Protein AF-A0A1S3BAF6-F1 (afdb_monomer)

Solvent-accessible surface area (backbone atoms only — not comparable to full-atom values): 17465 Å² total; per-residue (Å²): 132,86,81,74,75,67,95,37,70,47,68,32,40,53,76,75,84,67,98,67,92,70,92,54,65,76,83,50,47,46,82,24,44,44,42,81,30,57,53,68,88,70,54,62,63,63,47,50,56,58,37,85,90,64,60,43,69,31,7,35,52,66,44,38,34,73,57,25,65,85,39,40,73,21,34,38,34,39,20,48,98,70,34,34,37,39,39,30,31,71,82,25,29,69,64,49,56,52,53,42,37,54,25,44,48,23,83,36,27,37,35,30,23,71,64,47,37,42,48,24,16,22,36,33,63,71,64,70,33,60,65,30,52,32,42,38,48,51,83,77,49,87,74,77,80,64,79,80,49,58,67,60,51,53,55,51,69,73,38,71,59,61,60,72,56,77,79,75,48,75,64,53,55,50,55,52,46,65,76,18,42,54,37,54,38,53,47,55,64,47,60,77,73,52,51,75,66,55,50,49,51,43,43,35,50,22,50,47,37,32,44,62,61,55,76,59,97,67,77,61,72,90,50,82,79,76,71,74,84,57,70,71,44,52,74,69,76,63,57,73,78,64,66,46,76,47,80,43,83,42,60,91,87,37,56,62,50,42,32,28,79,95,39,52,44,40,51,52,47,34,72,70,32,73,24,51,73,48,68,32,38,102,80,35,60,68,45,38,37,38,30,39,29,32,62,67,24,35,54,48,40,51,53,56,49,53,49,43,68,64,67,126

Radius of gyration: 20.66 Å; Cα contacts (8 Å, |Δi|>4): 521; chains: 1; bounding box: 46×51×65 Å

Organism: Cucumis melo (NCBI:txid3656)

Nearest PDB structures (foldseek):
  2py9-assembly1_A  TM=8.939E-01  e=3.067E-03  Homo sapiens
  3vke-assembly1_A  TM=8.067E-01  e=1.045E-03  Homo sapiens
  2cte-assembly1_A  TM=7.481E-01  e=8.819E-04  Homo sapiens
  3vke-assembly4_D  TM=7.810E-01  e=1.645E-03  Homo sapiens
  2jzx-assembly1_A  TM=8.096E-01  e=1.416E-02  Homo sapiens

Mean predicted aligned error: 6.9 Å

pLDDT: mean 87.41, std 14.51, range [35.53, 98.75]

Sequence (312 aa):
MANTPPSHQTCIPLPSDSGENQTDPEANATLVPIHIVTHVSQLPKEFVEPSAEKPLVVGFDCEGVDLCRHGNLCVMQIAFPDAVYLVDAVQGGEELVKVCKPALESKYVTKVIHDCKRDSEALYFQFGIKLNNVIDTQVIINCVSYVEKEEVRLLLRKDPKFWTYRPMSELMVRAAADDVRFLLYIYHKMMEKLNHQSLWYLAVRGALYCRCFCISDNGYADWPPLPSVPDNLVKEGNAPEEEILSVLDVPHGMMGRVIGRRGASILSIKESCNAEILIGGAKGPPDKVLIIGSVRQVRKAEAMLRGRMLEI

Structure (mmCIF, N/CA/C/O backbone):
data_AF-A0A1S3BAF6-F1
#
_entry.id   AF-A0A1S3BAF6-F1
#
loop_
_atom_site.group_PDB
_atom_site.id
_atom_site.type_symbol
_atom_site.label_atom_id
_atom_site.label_alt_id
_atom_site.label_comp_id
_atom_site.label_asym_id
_atom_site.label_entity_id
_atom_site.label_seq_id
_atom_site.pdbx_PDB_ins_code
_atom_site.Cartn_x
_atom_site.Cartn_y
_atom_site.Cartn_z
_atom_site.occupancy
_atom_site.B_iso_or_equiv
_atom_site.auth_seq_id
_atom_site.auth_comp_id
_atom_site.auth_asym_id
_atom_site.auth_atom_id
_atom_site.pdbx_PDB_model_num
ATOM 1 N N . MET A 1 1 ? -22.565 2.527 33.814 1.00 35.56 1 MET A N 1
ATOM 2 C CA . MET A 1 1 ? -22.488 1.235 33.102 1.00 35.56 1 MET A CA 1
ATOM 3 C C . MET A 1 1 ? -21.033 0.819 33.132 1.00 35.56 1 MET A C 1
ATOM 5 O O . MET A 1 1 ? -20.200 1.629 32.754 1.00 35.56 1 MET A O 1
ATOM 9 N N . ALA A 1 2 ? -20.712 -0.334 33.715 1.00 35.53 2 ALA A N 1
ATOM 10 C CA . ALA A 1 2 ? -19.330 -0.792 33.796 1.00 35.53 2 ALA A CA 1
ATOM 11 C C . ALA A 1 2 ? -18.850 -1.154 32.383 1.00 35.53 2 ALA A C 1
ATOM 13 O O . ALA A 1 2 ? -19.463 -2.004 31.741 1.00 35.53 2 ALA A O 1
ATOM 14 N N . ASN A 1 3 ? -17.806 -0.478 31.894 1.00 40.97 3 ASN A N 1
ATOM 15 C CA . ASN A 1 3 ? -17.113 -0.861 30.667 1.00 40.97 3 ASN A CA 1
ATOM 16 C C . ASN A 1 3 ? -16.468 -2.226 30.911 1.00 40.97 3 ASN A C 1
ATOM 18 O O . ASN A 1 3 ? -15.457 -2.322 31.606 1.00 40.97 3 ASN A O 1
ATOM 22 N N . THR A 1 4 ? -17.067 -3.283 30.375 1.00 41.34 4 THR A N 1
ATOM 23 C CA . THR A 1 4 ? -16.392 -4.569 30.218 1.00 41.34 4 THR A CA 1
ATOM 24 C C . THR A 1 4 ? -15.119 -4.318 29.407 1.00 41.34 4 THR A C 1
ATOM 26 O O . THR A 1 4 ? -15.214 -3.680 28.353 1.00 41.34 4 THR A O 1
ATOM 29 N N . PRO A 1 5 ? -13.935 -4.749 29.873 1.00 49.81 5 PRO A N 1
ATOM 30 C CA . PRO A 1 5 ? -12.723 -4.597 29.089 1.00 49.81 5 PRO A CA 1
ATOM 31 C C . PRO A 1 5 ? -12.895 -5.317 27.739 1.00 49.81 5 PRO A C 1
ATOM 33 O O . PRO A 1 5 ? -13.564 -6.355 27.679 1.00 49.81 5 PRO A O 1
ATOM 36 N N . PRO A 1 6 ? -12.341 -4.760 26.653 1.00 60.59 6 PRO A N 1
ATOM 37 C CA . PRO A 1 6 ? -12.383 -5.397 25.345 1.00 60.59 6 PRO A CA 1
ATOM 38 C C . PRO A 1 6 ? -11.739 -6.781 25.426 1.00 60.59 6 PRO A C 1
ATOM 40 O O . PRO A 1 6 ? -10.744 -6.966 26.124 1.00 60.59 6 PRO A O 1
ATOM 43 N N . SER A 1 7 ? -12.315 -7.756 24.720 1.00 78.75 7 SER A N 1
ATOM 44 C CA . SER A 1 7 ? -11.885 -9.159 24.789 1.00 78.75 7 SER A CA 1
ATOM 45 C C . SER A 1 7 ? -10.471 -9.394 24.255 1.00 78.75 7 SER A C 1
ATOM 47 O O . SER A 1 7 ? -9.862 -10.398 24.609 1.00 78.75 7 SER A O 1
ATOM 49 N N . HIS A 1 8 ? -9.948 -8.472 23.442 1.00 90.50 8 HIS A N 1
ATOM 50 C CA . HIS A 1 8 ? -8.613 -8.531 22.857 1.00 90.50 8 HIS A CA 1
ATOM 51 C C . HIS A 1 8 ? -7.864 -7.221 23.112 1.00 90.50 8 HIS A C 1
ATOM 53 O O . HIS A 1 8 ? -8.436 -6.131 23.014 1.00 90.50 8 HIS A O 1
ATOM 59 N N . GLN A 1 9 ? -6.575 -7.330 23.428 1.00 92.69 9 GLN A N 1
ATOM 60 C CA . GLN A 1 9 ? -5.694 -6.200 23.712 1.00 92.69 9 GLN A CA 1
ATOM 61 C C . GLN A 1 9 ? -4.301 -6.455 23.128 1.00 92.69 9 GLN A C 1
ATOM 63 O O . GLN A 1 9 ? -3.905 -7.603 22.931 1.00 92.69 9 GLN A O 1
ATOM 68 N N . THR A 1 10 ? -3.558 -5.385 22.865 1.00 90.81 10 THR A N 1
ATOM 69 C CA . THR A 1 10 ? -2.151 -5.441 22.446 1.00 90.81 10 THR A CA 1
ATOM 70 C C . THR A 1 10 ? -1.372 -4.256 23.002 1.00 90.81 10 THR A C 1
ATOM 72 O O . THR A 1 10 ? -1.960 -3.304 23.510 1.00 90.81 10 THR A O 1
ATOM 75 N N . CYS A 1 11 ? -0.049 -4.313 22.912 1.00 89.12 11 CYS A N 1
ATOM 76 C CA . CYS A 1 11 ? 0.841 -3.252 23.354 1.00 89.12 11 CYS A CA 1
ATOM 77 C C . CYS A 1 11 ? 1.324 -2.436 22.150 1.00 89.12 11 CYS A C 1
ATOM 79 O O . CYS A 1 11 ? 2.002 -2.972 21.270 1.00 89.12 11 CYS A O 1
ATOM 81 N N . ILE A 1 12 ? 1.014 -1.139 22.127 1.00 87.00 12 ILE A N 1
ATOM 82 C CA . ILE A 1 12 ? 1.589 -0.188 21.167 1.00 87.00 12 ILE A CA 1
ATOM 83 C C . ILE A 1 12 ? 2.758 0.540 21.844 1.00 87.00 12 ILE A C 1
ATOM 85 O O . ILE A 1 12 ? 2.554 1.132 22.908 1.00 87.00 12 ILE A O 1
ATOM 89 N N . PRO A 1 13 ? 3.974 0.525 21.266 1.00 84.56 13 PRO A N 1
ATOM 90 C CA . PRO A 1 13 ? 5.098 1.291 21.795 1.00 84.56 13 PRO A CA 1
ATOM 91 C C . PRO A 1 13 ? 4.811 2.790 21.800 1.00 84.56 13 PRO A C 1
ATOM 93 O O . PRO A 1 13 ? 4.323 3.347 20.814 1.00 84.56 13 PRO A O 1
ATOM 96 N N . LEU A 1 14 ? 5.160 3.452 22.897 1.00 75.56 14 LEU A N 1
ATOM 97 C CA . LEU A 1 14 ? 5.055 4.895 23.013 1.00 75.56 14 LEU A CA 1
ATOM 98 C C . LEU A 1 14 ? 6.217 5.584 22.280 1.00 75.56 14 LEU A C 1
ATOM 100 O O . LEU A 1 14 ? 7.356 5.104 22.317 1.00 75.56 14 LEU A O 1
ATOM 104 N N . PRO A 1 15 ? 5.972 6.741 21.643 1.00 65.06 15 PRO A N 1
ATOM 105 C CA . PRO A 1 15 ? 7.050 7.634 21.244 1.00 65.06 15 PRO A CA 1
ATOM 106 C C . PRO A 1 15 ? 7.828 8.045 22.502 1.00 65.06 15 PRO A C 1
ATOM 108 O O . PRO A 1 15 ? 7.235 8.469 23.491 1.00 65.06 15 PRO A O 1
ATOM 111 N N . SER A 1 16 ? 9.149 7.874 22.503 1.00 57.81 16 SER A N 1
ATOM 112 C CA . SER A 1 16 ? 9.986 8.253 23.646 1.00 57.81 16 SER A CA 1
ATOM 113 C C . SER A 1 16 ? 9.985 9.777 23.794 1.00 57.81 16 SER A C 1
ATOM 115 O O . SER A 1 16 ? 10.562 10.464 22.953 1.00 57.81 16 SER A O 1
ATOM 117 N N . ASP A 1 17 ? 9.399 10.308 24.865 1.00 49.38 17 ASP A N 1
ATOM 118 C CA . ASP A 1 17 ? 9.734 11.656 25.317 1.00 49.38 17 ASP A CA 1
ATOM 119 C C . ASP A 1 17 ? 11.122 11.587 25.963 1.00 49.38 17 ASP A C 1
ATOM 121 O O . ASP A 1 17 ? 11.315 10.872 26.944 1.00 49.38 17 ASP A O 1
ATOM 125 N N . SER A 1 18 ? 12.080 12.342 25.421 1.00 45.19 18 SER A N 1
ATOM 126 C CA . SER A 1 18 ? 13.492 12.468 25.835 1.00 45.19 18 SER A CA 1
ATOM 127 C C . SER A 1 18 ? 14.492 11.454 25.249 1.00 45.19 18 SER A C 1
ATOM 129 O O . SER A 1 18 ? 14.211 10.278 25.034 1.00 45.19 18 SER 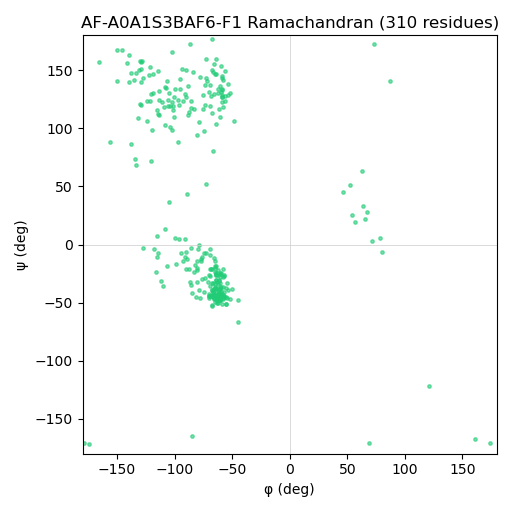A O 1
ATOM 131 N N . GLY A 1 19 ? 15.682 11.978 24.927 1.00 48.47 19 GLY A N 1
ATOM 132 C CA . GLY A 1 19 ? 16.750 11.347 24.144 1.00 48.47 19 GLY A CA 1
ATOM 133 C C . GLY A 1 19 ? 17.519 10.229 24.846 1.00 48.47 19 GLY A C 1
ATOM 134 O O . GLY A 1 19 ? 18.749 10.246 24.855 1.00 48.47 19 GLY A O 1
ATOM 135 N N . GLU A 1 20 ? 16.818 9.245 25.400 1.00 41.94 20 GLU A N 1
ATOM 136 C CA . GLU A 1 20 ? 17.430 7.996 25.837 1.00 41.94 20 GLU A CA 1
ATOM 137 C C . GLU A 1 20 ? 17.422 6.966 24.701 1.00 41.94 20 GLU A C 1
ATOM 139 O O . GLU A 1 20 ? 16.389 6.653 24.106 1.00 41.94 20 GLU A O 1
ATOM 144 N N . ASN A 1 21 ? 18.602 6.414 24.404 1.00 46.09 21 ASN A N 1
ATOM 145 C CA . ASN A 1 21 ? 18.767 5.237 23.553 1.00 46.09 21 ASN A CA 1
ATOM 146 C C . ASN A 1 21 ? 18.149 4.015 24.254 1.00 46.09 21 ASN A C 1
ATOM 148 O O . ASN A 1 21 ? 18.865 3.222 24.863 1.00 46.09 21 ASN A O 1
ATOM 152 N N . GLN A 1 22 ? 16.830 3.854 24.180 1.00 47.75 22 GLN A N 1
ATOM 153 C CA . GLN A 1 22 ? 16.178 2.611 24.580 1.00 47.75 22 GLN A CA 1
ATOM 154 C C . GLN A 1 22 ? 16.154 1.659 23.382 1.00 47.75 22 GLN A C 1
ATOM 156 O O . GLN A 1 22 ? 15.547 1.928 22.347 1.00 47.75 22 GLN A O 1
ATOM 161 N N . THR A 1 23 ? 16.889 0.557 23.515 1.00 50.28 23 THR A N 1
ATOM 162 C CA . THR A 1 23 ? 17.047 -0.487 22.494 1.00 50.28 23 THR A CA 1
ATOM 163 C C . THR A 1 23 ? 15.871 -1.464 22.430 1.00 50.28 23 THR A C 1
ATOM 165 O O . THR A 1 23 ? 15.863 -2.311 21.543 1.00 50.28 23 THR A O 1
ATOM 168 N N . ASP A 1 24 ? 14.887 -1.345 23.327 1.00 55.91 24 ASP A N 1
ATOM 169 C CA . ASP A 1 24 ? 13.717 -2.224 23.389 1.00 55.91 24 ASP A CA 1
ATOM 170 C C . ASP A 1 24 ? 12.403 -1.411 23.307 1.00 55.91 24 ASP A C 1
ATOM 172 O O . ASP A 1 24 ? 12.049 -0.727 24.272 1.00 55.91 24 ASP A O 1
ATOM 176 N N . PRO A 1 25 ? 11.679 -1.444 22.168 1.00 57.81 25 PRO A N 1
ATOM 177 C CA . PRO A 1 25 ? 10.398 -0.757 22.009 1.00 57.81 25 PRO A CA 1
ATOM 178 C C . PRO A 1 25 ? 9.299 -1.298 22.934 1.00 57.81 25 PRO A C 1
ATOM 180 O O . PRO A 1 25 ? 8.296 -0.618 23.141 1.00 57.81 25 PRO A O 1
ATOM 183 N N . GLU A 1 26 ? 9.448 -2.509 23.477 1.00 59.06 26 GLU A N 1
ATOM 184 C CA . GLU A 1 26 ? 8.432 -3.111 24.344 1.00 59.06 26 GLU A CA 1
ATOM 185 C C . GLU A 1 26 ? 8.520 -2.617 25.795 1.00 59.06 26 GLU A C 1
ATOM 187 O O . GLU A 1 26 ? 7.534 -2.692 26.528 1.00 59.06 26 GLU A O 1
ATOM 192 N N . ALA A 1 27 ? 9.654 -2.032 26.201 1.00 60.91 27 ALA A N 1
ATOM 193 C CA . ALA A 1 27 ? 9.869 -1.532 27.561 1.00 60.91 27 ALA A CA 1
ATOM 194 C C . ALA A 1 27 ? 9.001 -0.307 27.918 1.00 60.91 27 ALA A C 1
ATOM 196 O O . ALA A 1 27 ? 8.771 -0.039 29.098 1.00 60.91 27 ALA A O 1
ATOM 197 N N . ASN A 1 28 ? 8.504 0.424 26.915 1.00 74.50 28 ASN A N 1
ATOM 198 C CA . ASN A 1 28 ? 7.650 1.598 27.085 1.00 74.50 28 ASN A CA 1
ATOM 199 C C . ASN A 1 28 ? 6.442 1.520 26.139 1.00 74.50 28 ASN A C 1
ATOM 201 O O . ASN A 1 28 ? 6.350 2.263 25.163 1.00 74.50 28 ASN A O 1
ATOM 205 N N . ALA A 1 29 ? 5.536 0.573 26.392 1.00 83.06 29 ALA A N 1
ATOM 206 C CA . ALA A 1 29 ? 4.350 0.340 25.571 1.00 83.06 29 ALA A CA 1
ATOM 207 C C . ALA A 1 29 ? 3.048 0.543 26.359 1.00 83.06 29 ALA A C 1
ATOM 209 O O . ALA A 1 29 ? 2.964 0.253 27.552 1.00 83.06 29 ALA A O 1
ATOM 210 N N . THR A 1 30 ? 2.013 1.031 25.676 1.00 88.69 30 THR A N 1
ATOM 211 C CA . THR A 1 30 ? 0.666 1.195 26.233 1.00 88.69 30 THR A CA 1
ATOM 212 C C . THR A 1 30 ? -0.226 0.045 25.800 1.00 88.69 30 THR A C 1
ATOM 214 O O . THR A 1 30 ? -0.267 -0.312 24.623 1.00 88.69 30 THR A O 1
ATOM 217 N N . LEU A 1 31 ? -0.963 -0.516 26.758 1.00 93.31 31 LEU A N 1
ATOM 218 C CA . LEU A 1 31 ? -1.970 -1.534 26.495 1.00 93.31 31 LEU A CA 1
ATOM 219 C C . LEU A 1 31 ? -3.213 -0.882 25.880 1.00 93.31 31 LEU A C 1
ATOM 221 O O . LEU A 1 31 ? -3.880 -0.072 26.525 1.00 93.31 31 LEU A O 1
ATOM 225 N N . VAL A 1 32 ? -3.530 -1.261 24.648 1.00 94.69 32 VAL A N 1
ATOM 226 C CA . VAL A 1 32 ? -4.651 -0.732 23.870 1.00 94.69 32 VAL A CA 1
ATOM 227 C C . VAL A 1 32 ? -5.615 -1.849 23.464 1.00 94.69 32 VAL A C 1
ATOM 229 O O . VAL A 1 32 ? -5.210 -3.009 23.330 1.00 94.69 32 VAL A O 1
ATOM 232 N N . PRO A 1 33 ? -6.904 -1.539 23.263 1.00 97.31 33 PRO A N 1
ATOM 233 C CA . PRO A 1 33 ? -7.868 -2.492 22.734 1.00 97.31 33 PRO A CA 1
ATOM 234 C C . PRO A 1 33 ? -7.590 -2.889 21.278 1.00 97.31 33 PRO A C 1
ATOM 236 O O . PRO A 1 33 ? -7.156 -2.071 20.465 1.00 97.31 33 PRO A O 1
ATOM 239 N N . ILE A 1 34 ? -7.936 -4.134 20.938 1.00 98.00 34 ILE A N 1
ATOM 240 C CA . ILE A 1 34 ? -8.144 -4.564 19.552 1.00 98.00 34 ILE A CA 1
ATOM 241 C C . ILE A 1 34 ? -9.651 -4.712 19.310 1.00 98.00 34 ILE A C 1
ATOM 243 O O . ILE A 1 34 ? -10.337 -5.468 20.002 1.00 98.00 34 ILE A O 1
ATOM 247 N N . HIS A 1 35 ? -10.165 -4.015 18.302 1.00 97.75 35 HIS A N 1
ATOM 248 C CA . HIS A 1 35 ? -11.560 -4.059 17.884 1.00 97.75 35 HIS A CA 1
ATOM 249 C C . HIS A 1 35 ? -11.704 -4.857 16.589 1.00 97.75 35 HIS A C 1
ATOM 251 O O . HIS A 1 35 ? -11.172 -4.466 15.553 1.00 97.75 35 HIS A O 1
ATOM 257 N N . ILE A 1 36 ? -12.466 -5.951 16.624 1.00 98.12 36 ILE A N 1
ATOM 258 C CA . ILE A 1 36 ? -12.913 -6.633 15.404 1.00 98.12 36 ILE A CA 1
ATOM 259 C C . ILE A 1 36 ? -14.154 -5.897 14.897 1.00 98.12 36 ILE A C 1
ATOM 261 O O . ILE A 1 36 ? -15.179 -5.839 15.579 1.00 98.12 36 ILE A O 1
ATOM 265 N N . VAL A 1 37 ? -14.041 -5.309 13.712 1.00 98.12 37 VAL A N 1
ATOM 266 C CA . VAL A 1 37 ? -15.067 -4.468 13.094 1.00 98.12 37 VAL A CA 1
ATOM 267 C C . VAL A 1 37 ? -15.794 -5.300 12.044 1.00 98.12 37 VAL A C 1
ATOM 269 O O . VAL A 1 37 ? -15.198 -5.692 11.045 1.00 98.12 37 VAL A O 1
ATOM 272 N N . THR A 1 38 ? -17.085 -5.547 12.254 1.00 97.62 38 THR A N 1
ATOM 273 C CA . THR A 1 38 ? -17.987 -6.204 11.289 1.00 97.62 38 THR A CA 1
ATOM 274 C C . THR A 1 38 ? -19.094 -5.268 10.800 1.00 97.62 38 THR A C 1
ATOM 276 O O . THR A 1 38 ? -19.794 -5.589 9.844 1.00 97.62 38 THR A O 1
ATOM 279 N N . HIS A 1 39 ? -19.249 -4.099 11.429 1.00 97.12 39 HIS A N 1
ATOM 280 C CA . HIS A 1 39 ? -20.219 -3.069 11.077 1.00 97.12 39 HIS A CA 1
ATOM 281 C C . HIS A 1 39 ? -19.576 -1.684 11.037 1.00 97.12 39 HIS A C 1
ATOM 283 O O . HIS A 1 39 ? -18.699 -1.356 11.835 1.00 97.12 39 HIS A O 1
ATOM 289 N N . VAL A 1 40 ? -20.092 -0.833 10.149 1.00 94.81 40 VAL A N 1
ATOM 290 C CA . VAL A 1 40 ? -19.600 0.534 9.922 1.00 94.81 40 VAL A CA 1
ATOM 291 C C . VAL A 1 40 ? -19.583 1.379 11.201 1.00 94.81 40 VAL A C 1
ATOM 293 O O . VAL A 1 40 ? -18.651 2.144 11.423 1.00 94.81 40 VAL A O 1
ATOM 296 N N . SER A 1 41 ? -20.581 1.218 12.073 1.00 96.06 41 SER A N 1
ATOM 297 C CA . SER A 1 41 ? -20.706 1.985 13.321 1.00 96.06 41 SER A CA 1
ATOM 298 C C . SER A 1 41 ? -19.598 1.717 14.346 1.00 96.06 41 SER A C 1
ATOM 300 O O . SER A 1 41 ? -19.508 2.443 15.332 1.00 96.06 41 SER A O 1
ATOM 302 N N . GLN A 1 42 ? -18.778 0.682 14.140 1.00 97.19 42 GLN A N 1
ATOM 303 C CA . GLN A 1 42 ? -17.661 0.334 15.020 1.00 97.19 42 GLN A CA 1
ATOM 304 C C . GLN A 1 42 ? -16.348 1.025 14.614 1.00 97.19 42 GLN A C 1
ATOM 306 O O . GLN A 1 42 ? -15.356 0.895 15.328 1.00 97.19 42 GLN A O 1
ATOM 311 N N . LEU A 1 43 ? -16.320 1.734 13.479 1.00 97.38 43 LEU A N 1
ATOM 312 C CA . LEU A 1 43 ? -15.157 2.501 13.036 1.00 97.38 43 LEU A CA 1
ATOM 313 C C . LEU A 1 43 ? -15.123 3.896 13.683 1.00 97.38 43 LEU A C 1
ATOM 315 O O . LEU A 1 43 ? -16.180 4.496 13.898 1.00 97.38 43 LEU A O 1
ATOM 319 N N . PRO A 1 44 ? -13.926 4.461 13.933 1.00 97.06 44 PRO A N 1
ATOM 320 C CA . PRO A 1 44 ? -13.791 5.839 14.392 1.00 97.06 44 PRO A CA 1
ATOM 321 C C . PRO A 1 44 ? -14.412 6.820 13.401 1.00 97.06 44 PRO A C 1
ATOM 323 O O . PRO A 1 44 ? -14.141 6.765 12.196 1.00 97.06 44 PRO A O 1
ATOM 326 N N . LYS A 1 45 ? -15.210 7.763 13.907 1.00 96.38 45 LYS A N 1
ATOM 327 C CA . LYS A 1 45 ? -15.893 8.745 13.060 1.00 96.38 45 LYS A CA 1
ATOM 328 C C . LYS A 1 45 ? -14.893 9.612 12.297 1.00 96.38 45 LYS A C 1
ATOM 330 O O . LYS A 1 45 ? -15.080 9.854 11.113 1.00 96.38 45 LYS A O 1
ATOM 335 N N . GLU A 1 46 ? -13.808 10.025 12.947 1.00 95.88 46 GLU A N 1
ATOM 336 C CA . GLU A 1 46 ? -12.724 10.796 12.324 1.00 95.88 46 GLU A CA 1
ATOM 337 C C . GLU A 1 46 ? -12.030 10.068 11.168 1.00 95.88 46 GLU A C 1
ATOM 339 O O . GLU A 1 46 ? -11.439 10.714 10.305 1.00 95.88 46 GLU A O 1
ATOM 344 N N . PHE A 1 47 ? -12.083 8.735 11.144 1.00 97.38 47 PHE A N 1
ATOM 345 C CA . PHE A 1 47 ? -11.528 7.951 10.052 1.00 97.38 47 PHE A CA 1
ATOM 346 C C . PHE A 1 47 ? -12.501 7.902 8.878 1.00 97.38 47 PHE A C 1
ATOM 348 O O . PHE A 1 47 ? -12.108 8.128 7.739 1.00 97.38 47 PHE A O 1
ATOM 355 N N . VAL A 1 48 ? -13.786 7.666 9.147 1.00 97.19 48 VAL A N 1
ATOM 356 C CA . VAL A 1 48 ? -14.823 7.635 8.103 1.00 97.19 48 VAL A CA 1
ATOM 357 C C . VAL A 1 48 ? -15.055 9.027 7.492 1.00 97.19 48 VAL A C 1
ATOM 359 O O . VAL A 1 48 ? -15.310 9.146 6.294 1.00 97.19 48 VAL A O 1
ATOM 362 N N . GLU A 1 49 ? -14.906 10.086 8.288 1.00 97.19 49 GLU A N 1
ATOM 363 C CA . GLU A 1 49 ? -15.090 11.490 7.903 1.00 97.19 49 GLU A CA 1
ATOM 364 C C . GLU A 1 49 ? -13.787 12.292 8.125 1.00 97.19 49 GLU A C 1
ATOM 366 O O . GLU A 1 49 ? -13.696 13.097 9.058 1.00 97.19 49 GLU A O 1
ATOM 371 N N . PRO A 1 50 ? -12.744 12.090 7.296 1.00 97.19 50 PRO A N 1
ATOM 372 C CA . PRO A 1 50 ? -11.454 12.738 7.502 1.00 97.19 50 PRO A CA 1
ATOM 373 C C . PRO A 1 50 ? -11.529 14.249 7.248 1.00 97.19 50 PRO A C 1
ATOM 375 O O . PRO A 1 50 ? -12.091 14.701 6.248 1.00 97.19 50 PRO A O 1
ATOM 378 N N . SER A 1 51 ? -10.886 15.035 8.113 1.00 96.56 51 SER A N 1
ATOM 379 C CA . SER A 1 51 ? -10.910 16.502 8.069 1.00 96.56 51 SER A CA 1
ATOM 380 C C . SER A 1 51 ? -9.509 17.107 8.125 1.00 96.56 51 SER A C 1
ATOM 382 O O . SER A 1 51 ? -8.598 16.559 8.744 1.00 96.56 51 SER A O 1
ATOM 384 N N . ALA A 1 52 ? -9.357 18.286 7.519 1.00 96.06 52 ALA A N 1
ATOM 385 C CA . ALA A 1 52 ? -8.145 19.096 7.618 1.00 96.06 52 ALA A CA 1
ATOM 386 C C . ALA A 1 52 ? -7.867 19.592 9.047 1.00 96.06 52 ALA A C 1
ATOM 388 O O . ALA A 1 52 ? -6.718 19.862 9.380 1.00 96.06 52 ALA A O 1
ATOM 389 N N . GLU A 1 53 ? -8.908 19.729 9.873 1.00 95.88 53 GLU A N 1
ATOM 390 C CA . GLU A 1 53 ? -8.806 20.253 11.243 1.00 95.88 53 GLU A CA 1
ATOM 391 C C . GLU A 1 53 ? -8.162 19.254 12.207 1.00 95.88 53 GLU A C 1
ATOM 393 O O . GLU A 1 53 ? -7.510 19.650 13.171 1.00 95.88 53 GLU A O 1
ATOM 398 N N . LYS A 1 54 ? -8.327 17.955 11.935 1.00 94.50 54 LYS A N 1
ATOM 399 C CA . LYS A 1 54 ? -7.774 16.864 12.740 1.00 94.50 54 LYS A CA 1
ATOM 400 C C . LYS A 1 54 ? -7.141 15.810 11.820 1.00 94.50 54 LYS A C 1
ATOM 402 O O . LYS A 1 54 ? -7.736 14.751 11.619 1.00 94.50 54 LYS A O 1
ATOM 407 N N . PRO A 1 55 ? -5.962 16.094 11.231 1.00 96.50 55 PRO A N 1
ATOM 408 C CA . PRO A 1 55 ? -5.239 15.110 10.440 1.00 96.50 55 PRO A CA 1
ATOM 409 C C . PRO A 1 55 ? -4.904 13.872 11.273 1.00 96.50 55 PRO A C 1
ATOM 411 O O . PRO A 1 55 ? -4.613 13.971 12.466 1.00 96.50 55 PRO A O 1
ATOM 414 N N . LEU A 1 56 ? -4.922 12.710 10.632 1.00 98.00 56 LEU A N 1
ATOM 415 C CA . LEU A 1 56 ? -4.651 11.425 11.266 1.00 98.00 56 LEU A CA 1
ATOM 416 C C . LEU A 1 56 ? -3.365 10.821 10.711 1.00 98.00 56 LEU A C 1
ATOM 418 O O . LEU A 1 56 ? -3.041 10.989 9.538 1.00 98.00 56 LEU A O 1
ATOM 422 N N . VAL A 1 57 ? -2.670 10.056 11.543 1.00 98.19 57 VAL A N 1
ATOM 423 C CA . VAL A 1 57 ? -1.606 9.144 11.121 1.00 98.19 57 VAL A CA 1
ATOM 424 C C . VAL A 1 57 ? -1.994 7.772 11.649 1.00 98.19 57 VAL A C 1
ATOM 426 O O . VAL A 1 57 ? -2.231 7.626 12.846 1.00 98.19 57 VAL A O 1
ATOM 429 N N . VAL A 1 58 ? -2.099 6.792 10.756 1.00 98.50 58 VAL A N 1
ATOM 430 C CA . VAL A 1 58 ? -2.502 5.423 11.094 1.00 98.50 58 VAL A CA 1
ATOM 431 C C . VAL A 1 58 ? -1.486 4.426 10.550 1.00 98.50 58 VAL A C 1
ATOM 433 O O . VAL A 1 58 ? -0.955 4.620 9.456 1.00 98.50 58 VAL A O 1
ATOM 436 N N . GLY A 1 59 ? -1.222 3.357 11.299 1.00 98.31 59 GLY A N 1
ATOM 437 C CA . GLY A 1 59 ? -0.606 2.156 10.736 1.00 98.31 59 GLY A CA 1
ATOM 438 C C . GLY A 1 59 ? -1.644 1.415 9.903 1.00 98.31 59 GLY A C 1
ATOM 439 O O . GLY A 1 59 ? -2.796 1.330 10.324 1.00 98.31 59 GLY A O 1
ATOM 440 N N . PHE A 1 60 ? -1.273 0.921 8.728 1.00 98.75 60 PHE A N 1
ATOM 441 C CA . PHE A 1 60 ? -2.199 0.249 7.826 1.00 98.75 60 PHE A CA 1
ATOM 442 C C . PHE A 1 60 ? -1.547 -0.964 7.172 1.00 98.75 60 PHE A C 1
ATOM 444 O O . PHE A 1 60 ? -0.384 -0.898 6.776 1.00 98.75 60 PHE A O 1
ATOM 451 N N . ASP A 1 61 ? -2.315 -2.040 7.055 1.00 98.38 61 ASP A N 1
ATOM 452 C CA . ASP A 1 61 ? -1.939 -3.256 6.338 1.00 98.38 61 ASP A CA 1
ATOM 453 C C . ASP A 1 61 ? -3.196 -3.941 5.775 1.00 98.38 61 ASP A C 1
ATOM 455 O O . ASP A 1 61 ? -4.332 -3.564 6.110 1.00 98.38 61 ASP A O 1
ATOM 459 N N . CYS A 1 62 ? -3.008 -4.916 4.886 1.00 97.88 62 CYS A N 1
ATOM 460 C CA . CYS A 1 62 ? -4.078 -5.769 4.381 1.00 97.88 62 CYS A CA 1
ATOM 461 C C . CYS A 1 62 ? -3.644 -7.233 4.356 1.00 97.88 62 CYS A C 1
ATOM 463 O O . CYS A 1 62 ? -2.551 -7.570 3.922 1.00 97.88 62 CYS A O 1
ATOM 465 N N . GLU A 1 63 ? -4.564 -8.133 4.698 1.00 95.94 63 GLU A N 1
ATOM 466 C CA . GLU A 1 63 ? -4.330 -9.574 4.603 1.00 95.94 63 GLU A CA 1
ATOM 467 C C . GLU A 1 63 ? -5.472 -10.294 3.881 1.00 95.94 63 GLU A C 1
ATOM 469 O O . GLU A 1 63 ? -6.640 -9.877 3.894 1.00 95.94 63 GLU A O 1
ATOM 474 N N . GLY A 1 64 ? -5.139 -11.396 3.209 1.00 94.69 64 GLY A N 1
ATOM 475 C CA . GLY A 1 64 ? -6.081 -12.079 2.331 1.00 94.69 64 GLY A CA 1
ATOM 476 C C . GLY A 1 64 ? -5.560 -13.345 1.663 1.00 94.69 64 GLY A C 1
ATOM 477 O O . GLY A 1 64 ? -4.487 -13.849 1.980 1.00 94.69 64 GLY A O 1
ATOM 478 N N . VAL A 1 65 ? -6.342 -13.865 0.716 1.00 92.75 65 VAL A N 1
ATOM 479 C CA . VAL A 1 65 ? -5.953 -15.005 -0.129 1.00 92.75 65 VAL A CA 1
ATOM 480 C C . VAL A 1 65 ? -5.396 -14.467 -1.435 1.00 92.75 65 VAL A C 1
ATOM 482 O O . VAL A 1 65 ? -6.108 -13.760 -2.150 1.00 92.75 65 VAL A O 1
ATOM 485 N N . ASP A 1 66 ? -4.136 -14.793 -1.732 1.00 90.00 66 ASP A N 1
ATOM 486 C CA . ASP A 1 66 ? -3.418 -14.324 -2.923 1.00 90.00 66 ASP A CA 1
ATOM 487 C C . ASP A 1 66 ? -3.594 -12.810 -3.154 1.00 90.00 66 ASP A C 1
ATOM 489 O O . ASP A 1 66 ? -3.887 -12.373 -4.268 1.00 90.00 66 ASP A O 1
ATOM 493 N N . LEU A 1 67 ? -3.457 -12.013 -2.081 1.00 91.31 67 LEU A N 1
ATOM 494 C CA . LEU A 1 67 ? -3.831 -10.594 -2.025 1.00 91.31 67 LEU A CA 1
ATOM 495 C C . LEU A 1 67 ? -3.290 -9.809 -3.231 1.00 91.31 67 LEU A C 1
ATOM 497 O O . LEU A 1 67 ? -2.081 -9.587 -3.361 1.00 91.31 67 LEU A O 1
ATOM 501 N N . CYS A 1 68 ? -4.200 -9.471 -4.152 1.00 90.44 68 CYS A N 1
ATOM 502 C CA . CYS A 1 68 ? -3.946 -8.823 -5.441 1.00 90.44 68 CYS A CA 1
ATOM 503 C C . CYS A 1 68 ? -5.250 -8.467 -6.152 1.00 90.44 68 CYS A C 1
ATOM 505 O O . CYS A 1 68 ? -6.331 -8.695 -5.619 1.00 90.44 68 CYS A O 1
ATOM 507 N N . ARG A 1 69 ? -5.170 -8.025 -7.411 1.00 91.06 69 ARG A N 1
ATOM 508 C CA . ARG A 1 69 ? -6.345 -7.743 -8.255 1.00 91.06 69 ARG A CA 1
ATOM 509 C C . ARG A 1 69 ? -7.324 -8.913 -8.465 1.00 91.06 69 ARG A C 1
ATOM 511 O O . ARG A 1 69 ? -8.483 -8.670 -8.771 1.00 91.06 69 ARG A O 1
ATOM 518 N N . HIS A 1 70 ? -6.850 -10.158 -8.376 1.00 90.25 70 HIS A N 1
ATOM 519 C CA . HIS A 1 70 ? -7.634 -11.386 -8.600 1.00 90.25 70 HIS A CA 1
ATOM 520 C C . HIS A 1 70 ? -7.800 -12.239 -7.335 1.00 90.25 70 HIS A C 1
ATOM 522 O O . HIS A 1 70 ? -8.495 -13.251 -7.373 1.00 90.25 70 HIS A O 1
ATOM 528 N N . GLY A 1 71 ? -7.118 -11.865 -6.251 1.00 92.00 71 GLY A N 1
ATOM 529 C CA . GLY A 1 71 ? -7.262 -12.501 -4.948 1.00 92.00 71 GLY A CA 1
ATOM 530 C C . GLY A 1 71 ? -8.434 -11.909 -4.176 1.00 92.00 71 GLY A C 1
ATOM 531 O O . GLY A 1 71 ? -9.248 -11.176 -4.731 1.00 92.00 71 GLY A O 1
ATOM 532 N N . ASN A 1 72 ? -8.472 -12.184 -2.875 1.00 94.06 72 ASN A N 1
ATOM 533 C CA . ASN A 1 72 ? -9.517 -11.689 -1.984 1.00 94.06 72 ASN A CA 1
ATOM 534 C C . ASN A 1 72 ? -8.904 -11.033 -0.751 1.00 94.06 72 ASN A C 1
ATOM 536 O O . ASN A 1 72 ? -8.223 -11.703 0.031 1.00 94.06 72 ASN A O 1
ATOM 540 N N . LEU A 1 73 ? -9.191 -9.748 -0.549 1.00 97.56 73 LEU A N 1
ATOM 541 C CA . LEU A 1 73 ? -8.929 -9.070 0.718 1.00 97.56 73 LEU A CA 1
ATOM 542 C C . LEU A 1 73 ? -9.868 -9.636 1.789 1.00 97.56 73 LEU A C 1
ATOM 544 O O . LEU A 1 73 ? -11.081 -9.691 1.594 1.00 9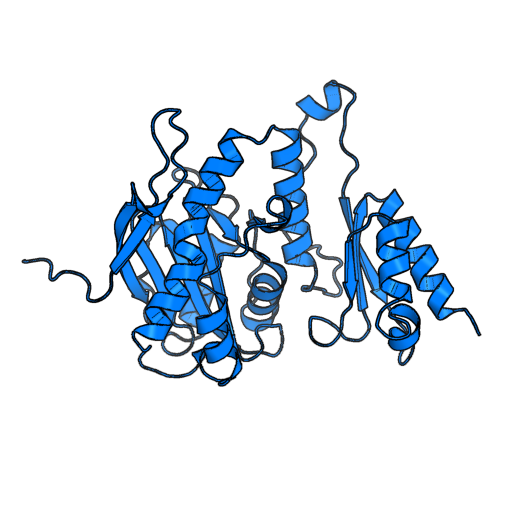7.56 73 LEU A O 1
ATOM 548 N N . CYS A 1 74 ? -9.311 -10.070 2.918 1.00 97.88 74 CYS A N 1
ATOM 549 C CA . CYS A 1 74 ? -10.074 -10.691 4.002 1.00 97.88 74 CYS A CA 1
ATOM 550 C C . CYS A 1 74 ? -10.130 -9.830 5.267 1.00 97.88 74 CYS A C 1
ATOM 552 O O . CYS A 1 74 ? -11.117 -9.895 6.005 1.00 97.88 74 CYS A O 1
ATOM 554 N N . VAL A 1 75 ? -9.087 -9.046 5.537 1.00 98.31 75 VAL A N 1
ATOM 555 C CA . VAL A 1 75 ? -9.027 -8.131 6.679 1.00 98.31 75 VAL A CA 1
ATOM 556 C C . VAL A 1 75 ? -8.160 -6.918 6.336 1.00 98.31 75 VAL A C 1
ATOM 558 O O . VAL A 1 75 ? -7.143 -7.066 5.663 1.00 98.31 75 VAL A O 1
ATOM 561 N N . MET A 1 76 ? -8.572 -5.727 6.783 1.00 98.50 76 MET A N 1
ATOM 562 C CA . MET A 1 76 ? -7.692 -4.551 6.845 1.00 98.50 76 MET A CA 1
ATOM 563 C C . MET A 1 76 ? -7.350 -4.256 8.296 1.00 98.50 76 MET A C 1
ATOM 565 O O . MET A 1 76 ? -8.239 -4.239 9.150 1.00 98.50 76 MET A O 1
ATOM 569 N N . GLN A 1 77 ? -6.084 -3.988 8.572 1.00 98.56 77 GLN A N 1
ATOM 570 C CA . GLN A 1 77 ? -5.607 -3.643 9.902 1.00 98.56 77 GLN A CA 1
ATOM 571 C C . GLN A 1 77 ? -5.334 -2.146 9.961 1.00 98.56 77 GLN A C 1
ATOM 573 O O . GLN A 1 77 ? -4.670 -1.597 9.087 1.00 98.56 77 GLN A O 1
ATOM 578 N N . ILE A 1 78 ? -5.863 -1.473 10.983 1.00 98.62 78 ILE A N 1
ATOM 579 C CA . ILE A 1 78 ? -5.715 -0.027 11.152 1.00 98.62 78 ILE A CA 1
ATOM 580 C C . ILE A 1 78 ? -5.292 0.255 12.591 1.00 98.62 78 ILE A C 1
ATOM 582 O O . ILE A 1 78 ? -6.087 0.103 13.519 1.00 98.62 78 ILE A O 1
ATOM 586 N N . ALA A 1 79 ? -4.041 0.660 12.785 1.00 98.25 79 ALA A N 1
ATOM 587 C CA . ALA A 1 79 ? -3.517 1.055 14.086 1.00 98.25 79 ALA A CA 1
ATOM 588 C C . ALA A 1 79 ? -3.657 2.565 14.291 1.00 98.25 79 ALA A C 1
ATOM 590 O O . ALA A 1 79 ? -3.124 3.361 13.516 1.00 98.25 79 ALA A O 1
ATOM 591 N N . PHE A 1 80 ? -4.334 2.936 15.370 1.00 97.12 80 PHE A N 1
ATOM 592 C CA . PHE A 1 80 ? -4.362 4.273 15.952 1.00 97.12 80 PHE A CA 1
ATOM 593 C C . PHE A 1 80 ? -3.443 4.307 17.181 1.00 97.12 80 PHE A C 1
ATOM 595 O O . PHE A 1 80 ? -3.065 3.249 17.687 1.00 97.12 80 PHE A O 1
ATOM 602 N N . PRO A 1 81 ? -3.089 5.496 17.701 1.00 94.69 81 PRO A N 1
ATOM 603 C CA . PRO A 1 81 ? -2.296 5.598 18.926 1.00 94.69 81 PRO A CA 1
ATOM 604 C C . PRO A 1 81 ? -2.923 4.899 20.143 1.00 94.69 81 PRO A C 1
ATOM 606 O O . PRO A 1 81 ? -2.206 4.492 21.050 1.00 94.69 81 PRO A O 1
ATOM 609 N N . ASP A 1 82 ? -4.250 4.773 20.171 1.00 94.75 82 ASP A N 1
ATOM 610 C CA . ASP A 1 82 ? -5.032 4.313 21.318 1.00 94.75 82 ASP A CA 1
ATOM 611 C C . ASP A 1 82 ? -5.819 3.016 21.075 1.00 94.75 82 ASP A C 1
ATOM 613 O O . ASP A 1 82 ? -6.447 2.524 22.010 1.00 94.75 82 ASP A O 1
ATOM 617 N N . ALA A 1 83 ? -5.802 2.448 19.863 1.00 97.00 83 ALA A N 1
ATOM 618 C CA . ALA A 1 83 ? -6.532 1.225 19.516 1.00 97.00 83 ALA A CA 1
ATOM 619 C C . ALA A 1 83 ? -6.064 0.612 18.184 1.00 97.00 83 ALA A C 1
ATOM 621 O O . ALA A 1 83 ? -5.573 1.310 17.299 1.00 97.00 83 ALA A O 1
ATOM 622 N N . VAL A 1 84 ? -6.299 -0.689 17.994 1.00 98.38 84 VAL A N 1
ATOM 623 C CA . VAL A 1 84 ? -6.163 -1.362 16.689 1.00 98.38 84 VAL A CA 1
ATOM 624 C C . VAL A 1 84 ? -7.532 -1.831 16.209 1.00 98.38 84 VAL A C 1
ATOM 626 O O . VAL A 1 84 ? -8.268 -2.471 16.955 1.00 98.38 84 VAL A O 1
ATOM 629 N N . TYR A 1 85 ? -7.868 -1.553 14.953 1.00 98.62 85 TYR A N 1
ATOM 630 C CA . TYR A 1 85 ? -9.113 -1.977 14.319 1.00 98.62 85 TYR A CA 1
ATOM 631 C C . TYR A 1 85 ? -8.809 -3.020 13.246 1.00 98.62 85 TYR A C 1
ATOM 633 O O . TYR A 1 85 ? -8.041 -2.766 12.320 1.00 98.62 85 TYR A O 1
ATOM 641 N N . LEU A 1 86 ? -9.424 -4.194 13.372 1.00 98.62 86 LEU A N 1
ATOM 642 C CA . LEU A 1 86 ? -9.378 -5.274 12.392 1.00 98.62 86 LEU A CA 1
ATOM 643 C C . LEU A 1 86 ? -10.695 -5.266 11.618 1.00 98.62 86 LEU A C 1
ATOM 645 O O . LEU A 1 86 ? -11.716 -5.760 12.099 1.00 98.62 86 LEU A O 1
ATOM 649 N N . VAL A 1 87 ? -10.681 -4.656 10.436 1.00 98.62 87 VAL A N 1
ATOM 650 C CA . VAL A 1 87 ? -11.846 -4.521 9.559 1.00 98.62 87 VAL A CA 1
ATOM 651 C C . VAL A 1 87 ? -12.078 -5.831 8.827 1.00 98.62 87 VAL A C 1
ATOM 653 O O . VAL A 1 87 ? -11.342 -6.179 7.908 1.00 98.62 87 VAL A O 1
ATOM 656 N N . ASP A 1 88 ? -13.098 -6.570 9.250 1.00 98.31 88 ASP A N 1
ATOM 657 C CA . ASP A 1 88 ? -13.414 -7.897 8.741 1.00 98.31 88 ASP A CA 1
ATOM 658 C C . ASP A 1 88 ? -14.184 -7.811 7.415 1.00 98.31 88 ASP A C 1
ATOM 660 O O . ASP A 1 88 ? -15.412 -7.727 7.394 1.00 98.31 88 ASP A O 1
ATOM 664 N N . ALA A 1 89 ? -13.464 -7.879 6.294 1.00 97.69 89 ALA A N 1
ATOM 665 C CA . ALA A 1 89 ? -14.064 -7.842 4.960 1.00 97.69 89 ALA A CA 1
ATOM 666 C C . ALA A 1 89 ? -14.878 -9.107 4.624 1.00 97.69 89 ALA A C 1
ATOM 668 O O . ALA A 1 89 ? -15.747 -9.062 3.755 1.00 97.69 89 ALA A O 1
ATOM 669 N N . VAL A 1 90 ? -14.635 -10.231 5.312 1.00 97.19 90 VAL A N 1
ATOM 670 C CA . VAL A 1 90 ? -15.360 -11.493 5.078 1.00 97.19 90 VAL A CA 1
ATOM 671 C C . VAL A 1 90 ? -16.746 -11.452 5.719 1.00 97.19 90 VAL A C 1
ATOM 673 O O . VAL A 1 90 ? -17.719 -11.823 5.069 1.00 97.19 90 VAL A O 1
ATOM 676 N N . GLN A 1 91 ? -16.857 -11.002 6.975 1.00 97.12 91 GLN A N 1
ATOM 677 C CA . GLN A 1 91 ? -18.159 -10.877 7.651 1.00 97.12 91 GLN A CA 1
ATOM 678 C C . GLN A 1 91 ? -18.871 -9.559 7.336 1.00 97.12 91 GLN A C 1
ATOM 680 O O . GLN A 1 91 ? -20.082 -9.561 7.135 1.00 97.12 91 GLN A O 1
ATOM 685 N N . GLY A 1 92 ? -18.143 -8.439 7.305 1.00 96.00 92 GLY A N 1
ATOM 686 C CA . GLY A 1 92 ? -18.708 -7.110 7.048 1.00 96.00 92 GLY A CA 1
ATOM 687 C C . GLY A 1 92 ? -18.940 -6.803 5.568 1.00 96.00 92 GLY A C 1
ATOM 688 O O . GLY A 1 92 ? -19.659 -5.861 5.237 1.00 96.00 92 GLY A O 1
ATOM 689 N N . GLY A 1 93 ? -18.358 -7.605 4.674 1.00 96.00 93 GLY A N 1
ATOM 690 C CA . GLY A 1 93 ? -18.541 -7.491 3.233 1.00 96.00 93 GLY A CA 1
ATOM 691 C C . GLY A 1 93 ? -17.916 -6.239 2.613 1.00 96.00 93 GLY A C 1
ATOM 692 O O . GLY A 1 93 ? -17.171 -5.479 3.233 1.00 96.00 93 GLY A O 1
ATOM 693 N N . GLU A 1 94 ? -18.242 -6.026 1.339 1.00 95.62 94 GLU A N 1
ATOM 694 C CA . GLU A 1 94 ? -17.665 -4.958 0.517 1.00 95.62 94 GLU A CA 1
ATOM 695 C C . GLU A 1 94 ? -18.035 -3.550 1.013 1.00 95.62 94 GLU A C 1
ATOM 697 O O . GLU A 1 94 ? -17.226 -2.628 0.924 1.00 95.62 94 GLU A O 1
ATOM 702 N N . GLU A 1 95 ? -19.243 -3.378 1.559 1.00 96.19 95 GLU A N 1
ATOM 703 C CA . GLU A 1 95 ? -19.716 -2.095 2.094 1.00 96.19 95 GLU A CA 1
ATOM 704 C C . GLU A 1 95 ? -18.819 -1.600 3.231 1.00 96.19 95 GLU A C 1
ATOM 706 O O . GLU A 1 95 ? -18.438 -0.427 3.254 1.00 96.19 95 GLU A O 1
ATOM 711 N N . LEU A 1 96 ? -18.411 -2.508 4.124 1.00 97.94 96 LEU A N 1
ATOM 712 C CA . LEU A 1 96 ? -17.527 -2.172 5.231 1.00 97.94 96 LEU A CA 1
ATOM 713 C C . LEU A 1 96 ? -16.148 -1.713 4.742 1.00 97.94 96 LEU A C 1
ATOM 715 O O . LEU A 1 96 ? -15.582 -0.778 5.298 1.00 97.94 96 LEU A O 1
ATOM 719 N N . VAL A 1 97 ? -15.611 -2.319 3.682 1.00 98.06 97 VAL A N 1
ATOM 720 C CA . VAL A 1 97 ? -14.338 -1.874 3.090 1.00 98.06 97 VAL A CA 1
ATOM 721 C C . VAL A 1 97 ? -14.509 -0.522 2.395 1.00 98.06 97 VAL A C 1
ATOM 723 O O . VAL A 1 97 ? -13.695 0.387 2.574 1.00 98.06 97 VAL A O 1
ATOM 726 N N . LYS A 1 98 ? -15.595 -0.349 1.633 1.00 98.12 98 LYS A N 1
ATOM 727 C CA . LYS A 1 98 ? -15.886 0.887 0.895 1.00 98.12 98 LYS A CA 1
ATOM 728 C C . LYS A 1 98 ? -16.112 2.087 1.805 1.00 98.12 98 LYS A C 1
ATOM 730 O O . LYS A 1 98 ? -15.764 3.196 1.404 1.00 98.12 98 LYS A O 1
ATOM 735 N N . VAL A 1 99 ? -16.627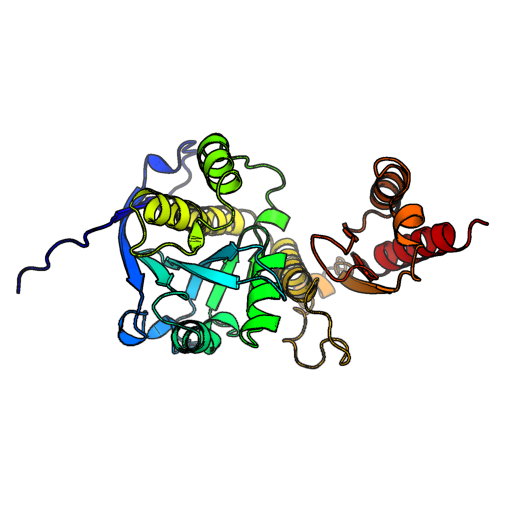 1.903 3.022 1.00 98.12 99 VAL A N 1
ATOM 736 C CA . VAL A 1 99 ? -16.792 3.024 3.961 1.00 98.12 99 VAL A CA 1
ATOM 737 C C . VAL A 1 99 ? -15.454 3.637 4.391 1.00 98.12 99 VAL A C 1
ATOM 739 O O . VAL A 1 99 ? -15.405 4.810 4.748 1.00 98.12 99 VAL A O 1
ATOM 742 N N . CYS A 1 100 ? -14.353 2.884 4.305 1.00 98.50 100 CYS A N 1
ATOM 743 C CA . CYS A 1 100 ? -13.007 3.379 4.598 1.00 98.50 100 CYS A CA 1
ATOM 744 C C . CYS A 1 100 ? -12.430 4.241 3.463 1.00 98.50 100 CYS A C 1
ATOM 746 O O . CYS A 1 100 ? -11.417 4.915 3.657 1.00 98.50 100 CYS A O 1
ATOM 748 N N . LYS A 1 101 ? -13.058 4.245 2.277 1.00 98.56 101 LYS A N 1
ATOM 749 C CA . LYS A 1 101 ? -12.571 4.951 1.084 1.00 98.56 101 LYS A CA 1
ATOM 750 C C . LYS A 1 101 ? -12.239 6.428 1.337 1.00 98.56 101 LYS A C 1
ATOM 752 O O . LYS A 1 101 ? -11.137 6.823 0.954 1.00 98.56 101 LYS A O 1
ATOM 757 N N . PRO A 1 102 ? -13.085 7.242 2.004 1.00 98.44 102 PRO A N 1
ATOM 758 C CA . PRO A 1 102 ? -12.754 8.638 2.272 1.00 98.44 102 PRO A CA 1
ATOM 759 C C . PRO A 1 102 ? -11.418 8.797 3.006 1.00 98.44 102 PRO A C 1
ATOM 761 O O . PRO A 1 102 ? -10.595 9.600 2.580 1.00 98.44 102 PRO A O 1
ATOM 764 N N . ALA A 1 103 ? -11.145 8.002 4.046 1.00 98.44 103 ALA A N 1
ATOM 765 C CA . ALA A 1 103 ? -9.868 8.025 4.769 1.00 98.44 103 ALA A CA 1
ATOM 766 C C . ALA A 1 103 ? -8.687 7.563 3.904 1.00 98.44 103 ALA A C 1
ATOM 768 O O . ALA A 1 103 ? -7.624 8.194 3.870 1.00 98.44 103 ALA A O 1
ATOM 769 N N . LEU A 1 104 ? -8.866 6.448 3.198 1.00 98.56 104 LEU A N 1
ATOM 770 C CA . LEU A 1 104 ? -7.807 5.810 2.419 1.00 98.56 104 LEU A CA 1
ATOM 771 C C . LEU A 1 104 ? -7.360 6.678 1.229 1.00 98.56 104 LEU A C 1
ATOM 773 O O . LEU A 1 104 ? -6.164 6.736 0.937 1.00 98.56 104 LEU A O 1
ATOM 777 N N . GLU A 1 105 ? -8.275 7.441 0.626 1.00 98.38 105 GLU A N 1
ATOM 778 C CA . GLU A 1 105 ? -7.978 8.392 -0.458 1.00 98.38 105 GLU A CA 1
ATOM 779 C C . GLU A 1 105 ? -7.656 9.818 0.044 1.00 98.38 105 GLU A C 1
ATOM 781 O O . GLU A 1 105 ? -7.176 10.668 -0.715 1.00 98.38 105 GLU A O 1
ATOM 786 N N . SER A 1 106 ? -7.881 10.105 1.330 1.00 98.06 106 SER A N 1
ATOM 787 C CA . SER A 1 106 ? -7.680 11.440 1.901 1.00 98.06 106 SER A CA 1
ATOM 788 C C . SER A 1 106 ? -6.204 11.814 2.036 1.00 98.06 106 SER A C 1
ATOM 790 O O . SER A 1 106 ? -5.368 11.023 2.478 1.00 98.06 106 SER A O 1
ATOM 792 N N . LYS A 1 107 ? -5.908 13.085 1.738 1.00 97.06 107 LYS A N 1
ATOM 793 C CA . LYS A 1 107 ? -4.622 13.736 2.033 1.00 97.06 107 LYS A CA 1
ATOM 794 C C . LYS A 1 107 ? -4.451 14.123 3.509 1.00 97.06 107 LYS A C 1
ATOM 796 O O . LYS A 1 107 ? -3.368 14.528 3.903 1.00 97.06 107 LYS A O 1
ATOM 801 N N . TYR A 1 108 ? -5.520 14.048 4.303 1.00 97.94 108 TYR A N 1
ATOM 802 C CA . TYR A 1 108 ? -5.522 14.380 5.733 1.00 97.94 108 TYR A CA 1
ATOM 803 C C . TYR A 1 108 ? -5.298 13.157 6.625 1.00 97.94 108 TYR A C 1
ATOM 805 O O . TYR A 1 108 ? -5.146 13.301 7.831 1.00 97.94 108 TYR A O 1
ATOM 813 N N . VAL A 1 109 ? -5.276 11.957 6.044 1.00 98.50 109 VAL A N 1
ATOM 814 C CA . VAL A 1 109 ? -4.951 10.716 6.749 1.00 98.50 109 VAL A CA 1
ATOM 815 C C . VAL A 1 109 ? -3.661 10.183 6.152 1.00 98.50 109 VAL A C 1
ATOM 817 O O . VAL A 1 109 ? -3.617 9.864 4.965 1.00 98.50 109 VAL A O 1
ATOM 820 N N . THR A 1 110 ? -2.598 10.115 6.938 1.00 98.38 110 THR A N 1
ATOM 821 C CA . THR A 1 110 ? -1.336 9.483 6.551 1.00 98.38 110 THR A CA 1
ATOM 822 C C . THR A 1 110 ? -1.420 7.999 6.859 1.00 98.38 110 THR A C 1
ATOM 824 O O . THR A 1 110 ? -1.673 7.624 8.002 1.00 98.38 110 THR A O 1
ATOM 827 N N . LYS A 1 111 ? -1.214 7.155 5.846 1.00 98.62 111 LYS A N 1
ATOM 828 C CA . LYS A 1 111 ? -1.182 5.698 6.016 1.00 98.62 111 LYS A CA 1
ATOM 829 C C . LYS A 1 111 ? 0.273 5.256 6.057 1.00 98.62 111 LYS A C 1
ATOM 831 O O . LYS A 1 111 ? 0.968 5.342 5.047 1.00 98.62 111 LYS A O 1
ATOM 836 N N . VAL A 1 112 ? 0.738 4.827 7.222 1.00 98.06 112 VAL A N 1
ATOM 837 C CA . VAL A 1 112 ? 2.060 4.226 7.396 1.00 98.06 112 VAL A CA 1
ATOM 838 C C . VAL A 1 112 ? 1.926 2.742 7.094 1.00 98.0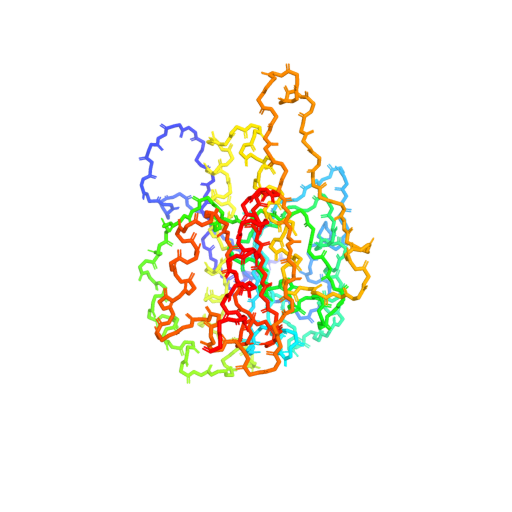6 112 VAL A C 1
ATOM 840 O O . VAL A 1 112 ? 1.175 2.056 7.777 1.00 98.06 112 VAL A O 1
ATOM 843 N N . ILE A 1 113 ? 2.623 2.268 6.066 1.00 97.25 113 ILE A N 1
ATOM 844 C CA . ILE A 1 113 ? 2.520 0.894 5.554 1.00 97.25 113 ILE A CA 1
ATOM 845 C C . ILE A 1 113 ? 3.933 0.315 5.425 1.00 97.25 113 ILE A C 1
ATOM 847 O O . ILE A 1 113 ? 4.918 1.057 5.343 1.00 97.25 113 ILE A O 1
ATOM 851 N N . HIS A 1 114 ? 4.064 -1.005 5.415 1.00 93.62 114 HIS A N 1
ATOM 852 C CA . HIS A 1 114 ? 5.290 -1.677 5.002 1.00 93.62 114 HIS A CA 1
ATOM 853 C C . HIS A 1 114 ? 5.038 -2.463 3.714 1.00 93.62 114 HIS A C 1
ATOM 855 O O . HIS A 1 114 ? 4.346 -3.467 3.754 1.00 93.62 114 HIS A O 1
ATOM 861 N N . ASP A 1 115 ? 5.630 -2.036 2.594 1.00 93.06 115 ASP A N 1
ATOM 862 C CA . ASP A 1 115 ? 5.426 -2.645 1.270 1.00 93.06 115 ASP A CA 1
ATOM 863 C C . ASP A 1 115 ? 3.979 -2.563 0.737 1.00 93.06 115 ASP A C 1
ATOM 865 O O . ASP A 1 115 ? 3.333 -3.566 0.440 1.00 93.06 115 ASP A O 1
ATOM 869 N N . CYS A 1 116 ? 3.485 -1.344 0.514 1.00 95.75 116 CYS A N 1
ATOM 870 C CA . CYS A 1 116 ? 2.076 -1.073 0.188 1.00 95.75 116 CYS A CA 1
ATOM 871 C C . CYS A 1 116 ? 1.598 -1.559 -1.194 1.00 95.75 116 CYS A C 1
ATOM 873 O O . CYS A 1 116 ? 0.432 -1.384 -1.560 1.00 95.75 116 CYS A O 1
ATOM 875 N N . LYS A 1 117 ? 2.494 -2.113 -2.019 1.00 94.38 117 LYS A N 1
ATOM 876 C CA . LYS A 1 117 ? 2.256 -2.348 -3.453 1.00 94.38 117 LYS A CA 1
ATOM 877 C C . LYS A 1 117 ? 1.086 -3.306 -3.703 1.00 94.38 117 LYS A C 1
ATOM 879 O O . LYS A 1 117 ? 0.329 -3.107 -4.654 1.00 94.38 117 LYS A O 1
ATOM 884 N N . ARG A 1 118 ? 0.936 -4.348 -2.877 1.00 93.50 118 ARG A N 1
ATOM 885 C CA . ARG A 1 118 ? -0.121 -5.369 -3.027 1.00 93.50 118 ARG A CA 1
ATOM 886 C C . ARG A 1 118 ? -1.428 -4.968 -2.367 1.00 93.50 118 ARG A C 1
ATOM 888 O O . ARG A 1 118 ? -2.480 -5.221 -2.951 1.00 93.50 118 ARG A O 1
ATOM 895 N N . ASP A 1 119 ? -1.353 -4.263 -1.248 1.00 97.00 119 ASP A N 1
ATOM 896 C CA . ASP A 1 119 ? -2.524 -3.683 -0.590 1.00 97.00 119 ASP A CA 1
ATOM 897 C C . ASP A 1 119 ? -3.199 -2.690 -1.527 1.00 97.00 119 ASP A C 1
ATOM 899 O O . ASP A 1 119 ? -4.402 -2.765 -1.765 1.00 97.00 119 ASP A O 1
ATOM 903 N N . SER A 1 120 ? -2.402 -1.811 -2.146 1.00 97.00 120 SER A N 1
ATOM 904 C CA . SER A 1 120 ? -2.896 -0.839 -3.117 1.00 97.00 120 SER A CA 1
ATOM 905 C C . SER A 1 120 ? -3.536 -1.514 -4.331 1.00 97.00 120 SER A C 1
ATOM 907 O O . SER A 1 120 ? -4.627 -1.122 -4.740 1.00 97.00 120 SER A O 1
ATOM 909 N N . GLU A 1 121 ? -2.916 -2.572 -4.868 1.00 95.38 121 GLU A N 1
ATOM 910 C CA . GLU A 1 121 ? -3.478 -3.336 -5.987 1.00 95.38 121 GLU A CA 1
ATOM 911 C C . GLU A 1 121 ? -4.824 -3.981 -5.629 1.00 95.38 121 GLU A C 1
ATOM 913 O O . GLU A 1 121 ? -5.777 -3.894 -6.406 1.00 95.38 121 GLU A O 1
ATOM 918 N N . ALA A 1 122 ? -4.914 -4.619 -4.460 1.00 96.19 122 ALA A N 1
ATOM 919 C CA . ALA A 1 122 ? -6.144 -5.239 -3.985 1.00 96.19 122 ALA A CA 1
ATOM 920 C C . ALA A 1 122 ? -7.248 -4.191 -3.782 1.00 96.19 122 ALA A C 1
ATOM 922 O O . ALA A 1 122 ? -8.338 -4.332 -4.332 1.00 96.19 122 ALA A O 1
ATOM 923 N N . LEU A 1 123 ? -6.949 -3.101 -3.070 1.00 97.88 123 LEU A N 1
ATOM 924 C CA . LEU A 1 123 ? -7.881 -2.001 -2.818 1.00 97.88 123 LEU A CA 1
ATOM 925 C C . LEU A 1 123 ? -8.391 -1.354 -4.111 1.00 97.88 123 LEU A C 1
ATOM 927 O O . LEU A 1 123 ? -9.590 -1.093 -4.247 1.00 97.88 123 LEU A O 1
ATOM 931 N N . TYR A 1 124 ? -7.503 -1.138 -5.080 1.00 96.81 124 TYR A N 1
ATOM 932 C CA . TYR A 1 124 ? -7.849 -0.507 -6.347 1.00 96.81 124 TYR A CA 1
ATOM 933 C C . TYR A 1 124 ? -8.764 -1.387 -7.200 1.00 96.81 124 TYR A C 1
ATOM 935 O O . TYR A 1 124 ? -9.834 -0.938 -7.606 1.00 96.81 124 TYR A O 1
ATOM 943 N N . PHE A 1 125 ? -8.386 -2.641 -7.457 1.00 94.94 125 PHE A N 1
ATOM 944 C CA . PHE A 1 125 ? -9.146 -3.499 -8.373 1.00 94.94 125 PHE A CA 1
ATOM 945 C C . PHE A 1 125 ? -10.382 -4.140 -7.739 1.00 94.94 125 PHE A C 1
ATOM 947 O O . PHE A 1 125 ? -11.364 -4.348 -8.447 1.00 94.94 125 PHE A O 1
ATOM 954 N N . GLN A 1 126 ? -10.357 -4.447 -6.437 1.00 96.00 126 GLN A N 1
ATOM 955 C CA . GLN A 1 126 ? -11.494 -5.089 -5.766 1.00 96.00 126 GLN A CA 1
ATOM 956 C C . GLN A 1 126 ? -12.523 -4.069 -5.255 1.00 96.00 126 GLN A C 1
ATOM 958 O O . GLN A 1 126 ? -13.711 -4.368 -5.258 1.00 96.00 126 GLN A O 1
ATOM 963 N N . PHE A 1 127 ? -12.099 -2.864 -4.848 1.00 97.31 127 PHE A N 1
ATOM 964 C CA . PHE A 1 127 ? -12.983 -1.889 -4.182 1.00 97.31 127 PHE A CA 1
ATOM 965 C C . PHE A 1 127 ? -12.975 -0.493 -4.824 1.00 97.31 127 PHE A C 1
ATOM 967 O O . PHE A 1 127 ? -13.722 0.392 -4.396 1.00 97.31 127 PHE A O 1
ATOM 974 N N . GLY A 1 128 ? -12.149 -0.264 -5.851 1.00 96.44 128 GLY A N 1
ATOM 975 C CA . GLY A 1 128 ? -12.021 1.039 -6.502 1.00 96.44 128 GLY A CA 1
ATOM 976 C C . GLY A 1 128 ? -11.403 2.108 -5.600 1.00 96.44 128 GLY A C 1
ATOM 977 O O . GLY A 1 128 ? -11.755 3.279 -5.749 1.00 96.44 128 GLY A O 1
ATOM 978 N N . ILE A 1 129 ? -10.558 1.728 -4.636 1.00 97.94 129 ILE A N 1
ATOM 979 C CA . ILE A 1 129 ? -9.930 2.631 -3.658 1.00 97.94 129 ILE A CA 1
ATOM 980 C C . ILE A 1 129 ? -8.493 2.946 -4.086 1.00 97.94 129 ILE A C 1
ATOM 982 O O . ILE A 1 129 ?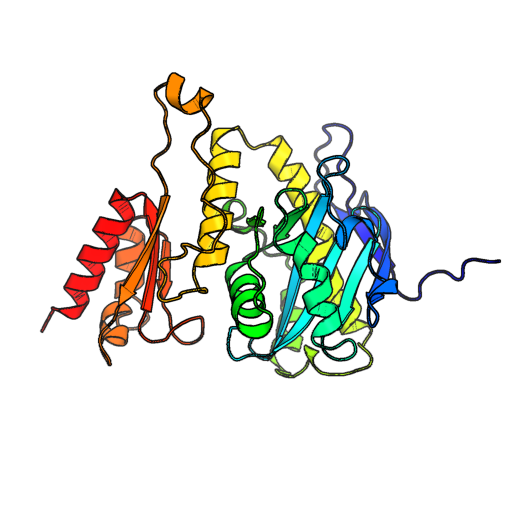 -7.687 2.041 -4.292 1.00 97.94 129 ILE A O 1
ATOM 986 N N . LYS A 1 130 ? -8.149 4.234 -4.179 1.00 97.62 130 LYS A N 1
ATOM 987 C CA . LYS A 1 130 ? -6.799 4.712 -4.518 1.00 97.62 130 LYS A CA 1
ATOM 988 C C . LYS A 1 130 ? -6.080 5.219 -3.278 1.00 97.62 130 LYS A C 1
ATOM 990 O O . LYS A 1 130 ? -6.297 6.351 -2.848 1.00 97.62 130 LYS A O 1
ATOM 995 N N . LEU A 1 131 ? -5.189 4.401 -2.723 1.00 97.62 131 LEU A N 1
ATOM 996 C CA . LEU A 1 131 ? -4.369 4.833 -1.594 1.00 97.62 131 LEU A CA 1
ATOM 997 C C . LEU A 1 131 ? -3.624 6.136 -1.921 1.00 97.62 131 LEU A C 1
ATOM 999 O O . LEU A 1 131 ? -2.953 6.258 -2.945 1.00 97.62 131 LEU A O 1
ATOM 1003 N N . ASN A 1 132 ? -3.761 7.108 -1.025 1.00 97.56 132 ASN A N 1
ATOM 1004 C CA . ASN A 1 132 ? -3.151 8.430 -1.125 1.00 97.56 132 ASN A CA 1
ATOM 1005 C C . ASN A 1 132 ? -2.408 8.759 0.170 1.00 97.56 132 ASN A C 1
ATOM 1007 O O . ASN A 1 132 ? -2.776 8.231 1.209 1.00 97.56 132 ASN A O 1
ATOM 1011 N N . ASN A 1 133 ? -1.422 9.656 0.154 1.00 97.38 133 ASN A N 1
ATOM 1012 C CA . ASN A 1 133 ? -0.696 10.076 1.362 1.00 97.38 133 ASN A CA 1
ATOM 1013 C C . ASN A 1 133 ? -0.145 8.878 2.175 1.00 97.38 133 ASN A C 1
ATOM 1015 O O . ASN A 1 133 ? -0.410 8.718 3.370 1.00 97.38 133 ASN A O 1
ATOM 1019 N N . VAL A 1 134 ? 0.560 7.988 1.473 1.00 97.75 134 VAL A N 1
ATOM 1020 C CA . VAL A 1 134 ? 1.176 6.781 2.034 1.00 97.75 134 VAL A CA 1
ATOM 1021 C C . VAL A 1 134 ? 2.636 7.048 2.372 1.00 97.75 134 VAL A C 1
ATOM 1023 O O . VAL A 1 134 ? 3.384 7.580 1.552 1.00 97.75 134 VAL A O 1
ATOM 1026 N N . ILE A 1 135 ? 3.039 6.616 3.562 1.00 96.00 135 ILE A N 1
ATOM 1027 C CA . ILE A 1 135 ? 4.430 6.530 3.991 1.00 96.00 135 ILE A CA 1
ATOM 1028 C C . ILE A 1 135 ? 4.804 5.053 4.032 1.00 96.00 135 ILE A C 1
ATOM 1030 O O . ILE A 1 135 ? 4.414 4.333 4.950 1.00 96.00 135 ILE A O 1
ATOM 1034 N N . ASP A 1 136 ? 5.546 4.601 3.023 1.00 95.31 136 ASP A N 1
ATOM 1035 C CA . ASP A 1 136 ? 6.017 3.221 2.967 1.00 95.31 136 ASP A CA 1
ATOM 1036 C C . ASP A 1 136 ? 7.367 3.088 3.680 1.00 95.31 136 ASP A C 1
ATOM 1038 O O . ASP A 1 136 ? 8.398 3.598 3.236 1.00 95.31 136 ASP A O 1
ATOM 1042 N N . THR A 1 137 ? 7.357 2.387 4.808 1.00 92.06 137 THR A N 1
ATOM 1043 C CA . THR A 1 137 ? 8.537 2.171 5.649 1.00 92.06 137 THR A CA 1
ATOM 1044 C C . THR A 1 137 ? 9.633 1.359 4.949 1.00 92.06 137 THR A C 1
ATOM 1046 O O . THR A 1 137 ? 10.806 1.546 5.281 1.00 92.06 137 THR A O 1
ATOM 1049 N N . GLN A 1 138 ? 9.308 0.533 3.942 1.00 88.75 138 GLN A N 1
ATOM 1050 C CA . GLN A 1 138 ? 10.285 -0.234 3.152 1.00 88.75 138 GLN A CA 1
ATOM 1051 C C . GLN A 1 138 ? 11.275 0.681 2.414 1.00 88.75 138 GLN A C 1
ATOM 1053 O O . GLN A 1 138 ? 12.417 0.297 2.183 1.00 88.75 138 GLN A O 1
ATOM 1058 N N . VAL A 1 139 ? 10.870 1.910 2.073 1.00 84.75 139 VAL A N 1
ATOM 1059 C CA . VAL A 1 139 ? 11.721 2.872 1.347 1.00 84.75 139 VAL A CA 1
ATOM 1060 C C . VAL A 1 139 ? 12.955 3.274 2.162 1.00 84.75 139 VAL A C 1
ATOM 1062 O O . VAL A 1 139 ? 14.002 3.575 1.592 1.00 84.75 139 VAL A O 1
ATOM 1065 N N . ILE A 1 140 ? 12.843 3.288 3.492 1.00 75.06 140 ILE A N 1
ATOM 1066 C CA . ILE A 1 140 ? 13.905 3.749 4.401 1.00 75.06 140 ILE A CA 1
ATOM 1067 C C . ILE A 1 140 ? 14.514 2.579 5.172 1.00 75.06 140 ILE A C 1
ATOM 1069 O O . ILE A 1 140 ? 15.718 2.555 5.432 1.00 75.06 140 ILE A O 1
ATOM 1073 N N . ILE A 1 141 ? 13.698 1.591 5.524 1.00 67.38 141 ILE A N 1
ATOM 1074 C CA . ILE A 1 141 ? 14.116 0.429 6.293 1.00 67.38 141 ILE A CA 1
ATOM 1075 C C . ILE A 1 141 ? 14.407 -0.712 5.320 1.00 67.38 141 ILE A C 1
ATOM 1077 O O . ILE A 1 141 ? 13.557 -1.554 5.054 1.00 67.38 141 ILE A O 1
ATOM 1081 N N . ASN A 1 142 ? 15.644 -0.778 4.827 1.00 52.41 142 ASN A N 1
ATOM 1082 C CA . ASN A 1 142 ? 16.118 -1.962 4.097 1.00 52.41 142 ASN A CA 1
ATOM 1083 C C . ASN A 1 142 ? 16.371 -3.178 5.012 1.00 52.41 142 ASN A C 1
ATOM 1085 O O . ASN A 1 142 ? 16.630 -4.266 4.511 1.00 52.41 142 ASN A O 1
ATOM 1089 N N . CYS A 1 143 ? 16.300 -3.021 6.337 1.00 37.75 143 CYS A N 1
ATOM 1090 C CA . CYS A 1 143 ? 16.638 -4.065 7.303 1.00 37.75 143 CYS A CA 1
ATOM 1091 C C . CYS A 1 143 ? 15.937 -3.829 8.651 1.00 37.75 143 CYS A C 1
ATOM 1093 O O . CYS A 1 143 ? 16.531 -3.240 9.547 1.00 37.75 143 CYS A O 1
ATOM 1095 N N . VAL A 1 144 ? 14.716 -4.333 8.835 1.00 39.25 144 VAL A N 1
ATOM 1096 C CA . VAL A 1 144 ? 14.299 -4.860 10.147 1.00 39.25 144 VAL A CA 1
ATOM 1097 C C . VAL A 1 144 ? 13.529 -6.151 9.889 1.00 39.25 144 VAL A C 1
ATOM 1099 O O . VAL A 1 144 ? 12.311 -6.171 9.738 1.00 39.25 144 VAL A O 1
ATOM 1102 N N . SER A 1 145 ? 14.259 -7.259 9.793 1.00 38.62 145 SER A N 1
ATOM 1103 C CA . SER A 1 145 ? 13.667 -8.579 9.976 1.00 38.62 145 SER A CA 1
ATOM 1104 C C . SER A 1 145 ? 13.422 -8.759 11.473 1.00 38.62 145 SER A C 1
ATOM 1106 O O . SER A 1 145 ? 14.351 -9.076 12.217 1.00 38.62 145 SER A O 1
ATOM 1108 N N . TYR A 1 146 ? 12.194 -8.520 11.932 1.00 47.31 146 TYR A N 1
ATOM 1109 C CA . TYR A 1 146 ? 11.787 -8.962 13.264 1.00 47.31 146 TYR A CA 1
ATOM 1110 C C . TYR A 1 146 ? 11.885 -10.490 13.304 1.00 47.31 146 TYR A C 1
ATOM 1112 O O . TYR A 1 146 ? 11.209 -11.185 12.542 1.00 47.31 146 TYR A O 1
ATOM 1120 N N . VAL A 1 147 ? 12.769 -10.997 14.163 1.00 44.72 147 VAL A N 1
ATOM 1121 C CA . VAL A 1 147 ? 13.103 -12.426 14.280 1.00 44.72 147 VAL A CA 1
ATOM 1122 C C . VAL A 1 147 ? 11.879 -13.260 14.692 1.00 44.72 147 VAL A C 1
ATOM 1124 O O . VAL A 1 147 ? 11.799 -14.438 14.359 1.00 44.72 147 VAL A O 1
ATOM 1127 N N . GLU A 1 148 ? 10.869 -12.641 15.306 1.00 47.66 148 GLU A N 1
ATOM 1128 C CA . GLU A 1 148 ? 9.643 -13.309 15.761 1.00 47.66 148 GLU A CA 1
ATOM 1129 C C . GLU A 1 148 ? 8.636 -13.635 14.640 1.00 47.66 148 GLU A C 1
ATOM 1131 O O . GLU A 1 148 ? 7.740 -14.454 14.843 1.00 47.66 148 GLU A O 1
ATOM 1136 N N . LYS A 1 149 ? 8.776 -13.071 13.427 1.00 57.66 149 LYS A N 1
ATOM 1137 C CA . LYS A 1 149 ? 7.775 -13.278 12.360 1.00 57.66 149 LYS A CA 1
ATOM 1138 C C . LYS A 1 149 ? 7.906 -14.594 11.592 1.00 57.66 149 LYS A C 1
ATOM 1140 O O . LYS A 1 149 ? 6.925 -15.005 10.975 1.00 57.66 149 LYS A O 1
ATOM 1145 N N . GLU A 1 150 ? 9.060 -15.262 11.570 1.00 61.62 150 GLU A N 1
ATOM 1146 C CA . GLU A 1 150 ? 9.232 -16.413 10.664 1.00 61.62 150 GLU A CA 1
ATOM 1147 C C . GLU A 1 150 ? 8.353 -17.610 11.041 1.00 61.62 150 GLU A C 1
ATOM 1149 O O . GLU A 1 150 ? 7.771 -18.228 10.154 1.00 61.62 150 GLU A O 1
ATOM 1154 N N . GLU A 1 151 ? 8.170 -17.919 12.326 1.00 64.31 151 GLU A N 1
ATOM 1155 C CA . GLU A 1 151 ? 7.379 -19.089 12.731 1.00 64.31 151 GLU A CA 1
ATOM 1156 C C . GLU A 1 151 ? 5.879 -18.911 12.443 1.00 64.31 151 GLU A C 1
ATOM 1158 O O . GLU A 1 151 ? 5.247 -19.791 11.850 1.00 64.31 151 GLU A O 1
ATOM 1163 N N . VAL A 1 152 ? 5.322 -17.735 12.756 1.00 66.69 152 VAL A N 1
ATOM 1164 C CA . VAL A 1 152 ? 3.929 -17.395 12.423 1.00 66.69 152 VAL A CA 1
ATOM 1165 C C . VAL A 1 152 ? 3.748 -17.348 10.907 1.00 66.69 152 VAL A C 1
ATOM 1167 O O . VAL A 1 152 ? 2.837 -17.983 10.383 1.00 66.69 152 VAL A O 1
ATOM 1170 N N . ARG A 1 153 ? 4.660 -16.705 10.164 1.00 69.12 153 ARG A N 1
ATOM 1171 C CA . ARG A 1 153 ? 4.601 -16.666 8.692 1.00 69.12 153 ARG A CA 1
ATOM 1172 C C . ARG A 1 153 ? 4.719 -18.047 8.057 1.00 69.12 153 ARG A C 1
ATOM 1174 O O . ARG A 1 153 ? 4.086 -18.296 7.034 1.00 69.12 153 ARG A O 1
ATOM 1181 N N . LEU A 1 154 ? 5.483 -18.965 8.647 1.00 72.88 154 LEU A N 1
ATOM 1182 C CA . LEU A 1 154 ? 5.545 -20.355 8.198 1.00 72.88 154 LEU A CA 1
ATOM 1183 C C . LEU A 1 154 ? 4.211 -21.079 8.396 1.00 72.88 154 LEU A C 1
ATOM 1185 O O . LEU A 1 154 ? 3.822 -21.856 7.526 1.00 72.88 154 LEU A O 1
ATOM 1189 N N . LEU A 1 155 ? 3.499 -20.826 9.498 1.00 71.56 155 LEU A N 1
ATOM 1190 C CA . LEU A 1 155 ? 2.153 -21.365 9.716 1.00 71.56 155 LEU A CA 1
ATOM 1191 C C . LEU A 1 155 ? 1.142 -20.767 8.731 1.00 71.56 155 LEU A C 1
ATOM 1193 O O . LEU A 1 155 ? 0.400 -21.526 8.110 1.00 71.56 155 LEU A O 1
ATOM 1197 N N . LEU A 1 156 ? 1.179 -19.448 8.515 1.00 73.19 156 LEU A N 1
ATOM 1198 C CA . LEU A 1 156 ? 0.330 -18.757 7.535 1.00 73.19 156 LEU A CA 1
ATOM 1199 C C . LEU A 1 156 ? 0.523 -19.322 6.119 1.00 73.19 156 LEU A C 1
ATOM 1201 O O . LEU A 1 156 ? -0.444 -19.559 5.405 1.00 73.19 156 LEU A O 1
ATOM 1205 N N . ARG A 1 157 ? 1.765 -19.630 5.723 1.00 76.81 157 ARG A N 1
ATOM 1206 C CA . ARG A 1 157 ? 2.071 -20.218 4.403 1.00 76.81 157 ARG A CA 1
ATOM 1207 C C . ARG A 1 157 ? 1.548 -21.644 4.215 1.00 76.81 157 ARG A C 1
ATOM 1209 O O . ARG A 1 157 ? 1.438 -22.085 3.074 1.00 76.81 157 ARG A O 1
ATOM 1216 N N . LYS A 1 158 ? 1.274 -22.388 5.292 1.00 86.19 158 LYS A N 1
ATOM 1217 C CA . LYS A 1 158 ? 0.760 -23.767 5.191 1.00 86.19 158 LYS A CA 1
ATOM 1218 C C . LYS A 1 158 ? -0.716 -23.810 4.821 1.00 86.19 158 LYS A C 1
ATOM 1220 O O . LYS A 1 158 ? -1.135 -24.775 4.186 1.00 86.19 158 LYS A O 1
ATOM 1225 N N . ASP A 1 159 ? -1.479 -22.794 5.213 1.00 9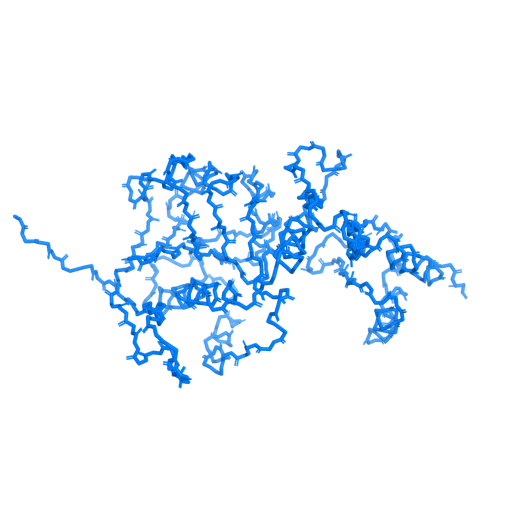0.00 159 ASP A N 1
ATOM 1226 C CA . ASP A 1 159 ? -2.899 -22.703 4.904 1.00 90.00 159 ASP A CA 1
ATOM 1227 C C . ASP A 1 159 ? -3.193 -21.441 4.076 1.00 90.00 159 ASP A C 1
ATOM 1229 O O . ASP A 1 159 ? -3.373 -20.360 4.636 1.00 90.00 159 ASP A O 1
ATOM 1233 N N . PRO A 1 160 ? -3.307 -21.556 2.740 1.00 89.12 160 PRO A N 1
ATOM 1234 C CA . PRO A 1 160 ? -3.581 -20.404 1.883 1.00 89.12 160 PRO A CA 1
ATOM 1235 C C . PRO A 1 160 ? -4.958 -19.774 2.140 1.00 89.12 160 PRO A C 1
ATOM 1237 O O . PRO A 1 160 ? -5.213 -18.665 1.683 1.00 89.12 160 PRO A O 1
ATOM 1240 N N . LYS A 1 161 ? -5.862 -20.460 2.853 1.00 92.94 161 LYS A N 1
ATOM 1241 C CA . LYS A 1 161 ? -7.198 -19.968 3.210 1.00 92.94 161 LYS A CA 1
ATOM 1242 C C . LYS A 1 161 ? -7.273 -19.433 4.636 1.00 92.94 161 LYS A C 1
ATOM 1244 O O . LYS A 1 161 ? -8.367 -19.058 5.059 1.00 92.94 161 LYS A O 1
ATOM 1249 N N . PHE A 1 162 ? -6.150 -19.351 5.352 1.00 93.44 162 PHE A N 1
ATOM 1250 C CA . PHE A 1 162 ? -6.078 -18.941 6.756 1.00 93.44 162 PHE A CA 1
ATOM 1251 C C . PHE A 1 162 ? -6.934 -17.707 7.076 1.00 93.44 162 PHE A C 1
ATOM 1253 O O . PHE A 1 162 ? -7.746 -17.727 8.000 1.00 93.44 162 PHE A O 1
ATOM 1260 N N . TRP A 1 163 ? -6.828 -16.658 6.256 1.00 95.50 163 TRP A N 1
ATOM 1261 C CA . TRP A 1 163 ? -7.543 -15.399 6.474 1.00 95.50 163 TRP A CA 1
ATOM 1262 C C . TRP A 1 163 ? -9.044 -15.440 6.165 1.00 95.50 163 TRP A C 1
ATOM 1264 O O . TRP A 1 163 ? -9.749 -14.486 6.489 1.00 95.50 163 TRP A O 1
ATOM 1274 N N . THR A 1 164 ? -9.566 -16.531 5.597 1.00 96.06 164 THR A N 1
ATOM 1275 C CA . THR A 1 164 ? -10.995 -16.672 5.254 1.00 96.06 164 THR A CA 1
ATOM 1276 C C . THR A 1 164 ? -11.848 -17.217 6.397 1.00 96.06 164 THR A C 1
ATOM 1278 O O . THR A 1 164 ? -13.061 -17.017 6.399 1.00 96.06 164 THR A O 1
ATOM 1281 N N . TYR A 1 165 ? -11.250 -17.899 7.378 1.00 96.00 165 TYR A N 1
ATOM 1282 C CA . TYR A 1 165 ? -12.014 -18.581 8.424 1.00 96.00 165 TYR A CA 1
ATOM 1283 C C . TYR A 1 165 ? -12.629 -17.609 9.423 1.00 96.00 165 TYR A C 1
ATOM 1285 O O . TYR A 1 165 ? -12.016 -16.600 9.777 1.00 96.00 165 TYR A O 1
ATOM 1293 N N . ARG A 1 166 ? -13.841 -17.925 9.896 1.00 96.31 166 ARG A N 1
ATOM 1294 C CA . ARG A 1 166 ? -14.580 -17.123 10.878 1.00 96.31 166 ARG A CA 1
ATOM 1295 C C . ARG A 1 166 ? -15.254 -17.997 11.949 1.00 96.31 166 ARG A C 1
ATOM 1297 O O . ARG A 1 166 ? -15.678 -19.104 11.613 1.00 96.31 166 ARG A O 1
ATOM 1304 N N . PRO A 1 167 ? -15.388 -17.508 13.203 1.00 95.44 167 PRO A N 1
ATOM 1305 C CA . PRO A 1 167 ? -14.842 -16.240 13.718 1.00 95.44 167 PRO A CA 1
ATOM 1306 C C . PRO A 1 167 ? -13.303 -16.231 13.712 1.00 95.44 167 PRO A C 1
ATOM 1308 O O . PRO A 1 167 ? -12.683 -17.290 13.626 1.00 95.44 167 PRO A O 1
ATOM 1311 N N . MET A 1 168 ? -12.680 -15.045 13.741 1.00 95.38 168 MET A N 1
ATOM 1312 C CA . MET A 1 168 ? -11.215 -14.951 13.775 1.00 95.38 168 MET A CA 1
ATOM 1313 C C . MET A 1 168 ? -10.676 -15.658 15.023 1.00 95.38 168 MET A C 1
ATOM 1315 O O . MET A 1 168 ? -11.159 -15.431 16.131 1.00 95.38 168 MET A O 1
ATOM 1319 N N . SER A 1 169 ? -9.676 -16.522 14.846 1.00 93.94 169 SER A N 1
ATOM 1320 C CA . SER A 1 169 ? -8.998 -17.153 15.979 1.00 93.94 169 SER A CA 1
ATOM 1321 C C . SER A 1 169 ? -8.106 -16.151 16.716 1.00 93.94 169 SER A C 1
ATOM 1323 O O . SER A 1 169 ? -7.647 -15.167 16.139 1.00 93.94 169 SER A O 1
ATOM 1325 N N . GLU A 1 170 ? -7.766 -16.445 17.969 1.00 92.44 170 GLU A N 1
ATOM 1326 C CA . GLU A 1 170 ? -6.847 -15.616 18.763 1.00 92.44 170 GLU A CA 1
ATOM 1327 C C . GLU A 1 170 ? -5.463 -15.456 18.106 1.00 92.44 170 GLU A C 1
ATOM 1329 O O . GLU A 1 170 ? -4.770 -14.464 18.315 1.00 92.44 170 GLU A O 1
ATOM 1334 N N . LEU A 1 171 ? -5.039 -16.438 17.302 1.00 90.12 171 LEU A N 1
ATOM 1335 C CA . LEU A 1 171 ? -3.813 -16.338 16.512 1.00 90.12 171 LEU A CA 1
ATOM 1336 C C . LEU A 1 171 ? -3.966 -15.328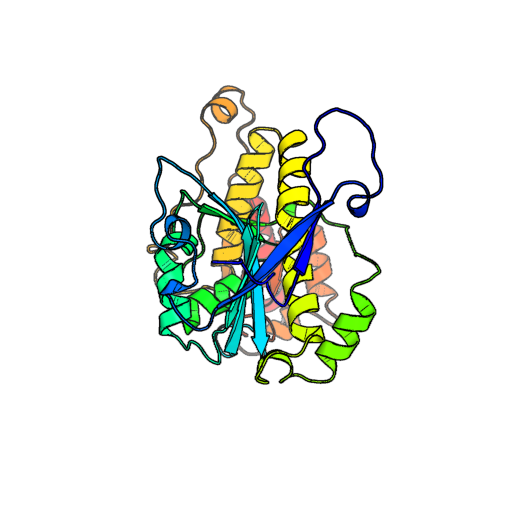 15.366 1.00 90.12 171 LEU A C 1
ATOM 1338 O O . LEU A 1 171 ? -3.061 -14.533 15.148 1.00 90.12 171 LEU A O 1
ATOM 1342 N N . MET A 1 172 ? -5.104 -15.336 14.663 1.00 93.50 172 MET A N 1
ATOM 1343 C CA . MET A 1 172 ? -5.387 -14.381 13.582 1.00 93.50 172 MET A CA 1
ATOM 1344 C C . MET A 1 172 ? -5.424 -12.947 14.104 1.00 93.50 172 MET A C 1
ATOM 1346 O O . MET A 1 172 ? -4.830 -12.064 13.497 1.00 93.50 172 MET A O 1
ATOM 1350 N N . VAL A 1 173 ? -6.102 -12.731 15.236 1.00 95.62 173 VAL A N 1
ATOM 1351 C CA . VAL A 1 173 ? -6.236 -11.406 15.857 1.00 95.62 173 VAL A CA 1
ATOM 1352 C C . VAL A 1 173 ? -4.867 -10.852 16.251 1.00 95.62 173 VAL A C 1
ATOM 1354 O O . VAL A 1 173 ? -4.551 -9.714 15.910 1.00 95.62 173 VAL A O 1
ATOM 1357 N N . ARG A 1 174 ? -4.034 -11.663 16.917 1.00 91.94 174 ARG A N 1
ATOM 1358 C CA . ARG A 1 174 ? -2.676 -11.260 17.312 1.00 91.94 174 ARG A CA 1
ATOM 1359 C C . ARG A 1 174 ? -1.772 -11.008 16.111 1.00 91.94 174 ARG A C 1
ATOM 1361 O O . ARG A 1 174 ? -1.195 -9.932 16.029 1.00 91.94 174 ARG A O 1
ATOM 1368 N N . ALA A 1 175 ? -1.723 -11.942 15.158 1.00 91.00 175 ALA A N 1
ATOM 1369 C CA . ALA A 1 175 ? -0.896 -11.802 13.960 1.00 91.00 175 ALA A CA 1
ATOM 1370 C C . ALA A 1 175 ? -1.250 -10.534 13.169 1.00 91.00 175 ALA A C 1
ATOM 1372 O O . ALA A 1 175 ? -0.366 -9.749 12.852 1.00 91.00 175 ALA A O 1
ATOM 1373 N N . ALA A 1 176 ? -2.544 -10.284 12.942 1.00 94.31 176 ALA A N 1
ATOM 1374 C CA . ALA A 1 176 ? -3.003 -9.086 12.247 1.00 94.31 176 ALA A CA 1
ATOM 1375 C C . ALA A 1 176 ? -2.640 -7.797 13.012 1.00 94.31 176 ALA A C 1
ATOM 1377 O O . ALA A 1 176 ? -2.185 -6.823 12.418 1.00 94.31 176 ALA A O 1
ATOM 1378 N N . ALA A 1 177 ? -2.805 -7.770 14.337 1.00 94.81 177 ALA A N 1
ATOM 1379 C CA . ALA A 1 177 ? -2.416 -6.605 15.129 1.00 94.81 177 ALA A CA 1
ATOM 1380 C C . ALA A 1 177 ? -0.893 -6.355 15.098 1.00 94.81 177 ALA A C 1
ATOM 1382 O O . ALA A 1 177 ? -0.466 -5.200 15.027 1.00 94.81 177 ALA A O 1
ATOM 1383 N N . ASP A 1 178 ? -0.078 -7.413 15.112 1.00 91.06 178 ASP A N 1
ATOM 1384 C CA . ASP A 1 178 ? 1.387 -7.333 15.069 1.00 91.06 178 ASP A CA 1
ATOM 1385 C C . ASP A 1 178 ? 1.930 -6.734 13.762 1.00 91.06 178 ASP A C 1
ATOM 1387 O O . ASP A 1 178 ? 3.017 -6.147 13.761 1.00 91.06 178 ASP A O 1
ATOM 1391 N N . ASP A 1 179 ? 1.190 -6.829 12.654 1.00 91.44 179 ASP A N 1
ATOM 1392 C CA . ASP A 1 179 ? 1.595 -6.225 11.382 1.00 91.44 179 ASP A CA 1
ATOM 1393 C C . ASP A 1 179 ? 1.533 -4.689 11.396 1.00 91.44 179 ASP A C 1
ATOM 1395 O O . ASP A 1 179 ? 2.343 -4.042 10.729 1.00 91.44 179 ASP A O 1
ATOM 1399 N N . VAL A 1 180 ? 0.678 -4.093 12.238 1.00 95.19 180 VAL A N 1
ATOM 1400 C CA . VAL A 1 180 ? 0.472 -2.633 12.275 1.00 95.19 180 VAL A CA 1
ATOM 1401 C C . VAL A 1 180 ? 0.867 -1.947 13.583 1.00 95.19 180 VAL A C 1
ATOM 1403 O O . VAL A 1 180 ? 1.181 -0.754 13.555 1.00 95.19 180 VAL A O 1
ATOM 1406 N N . ARG A 1 181 ? 0.906 -2.652 14.727 1.00 92.25 181 ARG A N 1
ATOM 1407 C CA . ARG A 1 181 ? 1.082 -2.025 16.060 1.00 92.25 181 ARG A CA 1
ATOM 1408 C C . ARG A 1 181 ? 2.391 -1.247 16.231 1.00 92.25 181 ARG A C 1
ATOM 1410 O O . ARG A 1 181 ? 2.453 -0.313 17.024 1.00 92.25 181 ARG A O 1
ATOM 1417 N N . PHE A 1 182 ? 3.426 -1.599 15.468 1.00 91.25 182 PHE A N 1
ATOM 1418 C CA . PHE A 1 182 ? 4.735 -0.938 15.504 1.00 91.25 182 PHE A CA 1
ATOM 1419 C C . PHE A 1 182 ? 4.894 0.193 14.483 1.00 91.25 182 PHE A C 1
ATOM 1421 O O . PHE A 1 182 ? 5.833 0.983 14.594 1.00 91.25 182 PHE A O 1
ATOM 1428 N N . LEU A 1 183 ? 4.008 0.295 13.486 1.00 93.00 183 LEU A N 1
ATOM 1429 C CA . LEU A 1 183 ? 4.201 1.207 12.355 1.00 93.00 183 LEU A CA 1
ATOM 1430 C C . LEU A 1 183 ? 4.194 2.675 12.786 1.00 93.00 183 LEU A C 1
ATOM 1432 O O . LEU A 1 183 ? 5.012 3.450 12.298 1.00 93.00 183 LEU A O 1
ATOM 1436 N N . LEU A 1 184 ? 3.341 3.055 13.742 1.00 92.81 184 LEU A N 1
ATOM 1437 C CA . LEU A 1 184 ? 3.310 4.424 14.269 1.00 92.81 184 LEU A CA 1
ATOM 1438 C C . LEU A 1 184 ? 4.596 4.786 15.020 1.00 92.81 184 LEU A C 1
ATOM 1440 O O . LEU A 1 184 ? 5.156 5.860 14.806 1.00 92.81 184 LEU A O 1
ATOM 1444 N N . TYR A 1 185 ? 5.111 3.875 15.847 1.00 90.19 185 TYR A N 1
ATOM 1445 C CA . TYR A 1 185 ? 6.388 4.069 16.535 1.00 90.19 185 TYR A CA 1
ATOM 1446 C C . TYR A 1 185 ? 7.542 4.242 15.539 1.00 90.19 185 TYR A C 1
ATOM 1448 O O . TYR A 1 185 ? 8.321 5.194 15.633 1.00 90.19 185 TYR A O 1
ATOM 1456 N N . ILE A 1 186 ? 7.611 3.353 14.543 1.00 89.31 186 ILE A N 1
ATOM 1457 C CA . ILE A 1 186 ? 8.598 3.415 13.462 1.00 89.31 186 ILE A CA 1
ATOM 1458 C C . ILE A 1 186 ? 8.491 4.750 12.722 1.00 89.31 186 ILE A C 1
ATOM 1460 O O . ILE A 1 186 ? 9.505 5.417 12.517 1.00 89.31 186 ILE A O 1
ATOM 1464 N N . TYR A 1 187 ? 7.274 5.172 12.379 1.00 91.50 187 TYR A N 1
ATOM 1465 C CA . TYR A 1 187 ? 7.017 6.456 11.740 1.00 91.50 187 TYR A CA 1
ATOM 1466 C C . TYR A 1 187 ? 7.585 7.617 12.557 1.00 91.50 187 TYR A C 1
ATOM 1468 O O . TYR A 1 187 ? 8.367 8.393 12.014 1.00 91.50 187 TYR A O 1
ATOM 1476 N N . HIS A 1 188 ? 7.284 7.715 13.854 1.00 90.62 188 HIS A N 1
ATOM 1477 C CA . HIS A 1 188 ? 7.798 8.802 14.693 1.00 90.62 188 HIS A CA 1
ATOM 1478 C C . HIS A 1 188 ? 9.332 8.813 14.755 1.00 90.62 188 HIS A C 1
ATOM 1480 O O . HIS A 1 188 ? 9.944 9.854 14.511 1.00 90.62 188 HIS A O 1
ATOM 1486 N N . LYS A 1 189 ? 9.967 7.649 14.950 1.00 86.94 189 LYS A N 1
ATOM 1487 C CA . LYS A 1 189 ? 11.436 7.525 14.940 1.00 86.94 189 LYS A CA 1
ATOM 1488 C C . LYS A 1 189 ? 12.065 7.873 13.594 1.00 86.94 189 LYS A C 1
ATOM 1490 O O . LYS A 1 189 ? 13.191 8.367 13.549 1.00 86.94 189 LYS A O 1
ATOM 1495 N N . MET A 1 190 ? 11.368 7.604 12.494 1.00 86.50 190 MET A N 1
ATOM 1496 C CA . MET A 1 190 ? 11.799 8.030 11.167 1.00 86.50 190 MET A CA 1
ATOM 1497 C C . MET A 1 190 ? 11.666 9.546 11.017 1.00 86.50 190 MET A C 1
ATOM 1499 O O . MET A 1 190 ? 12.615 10.187 10.575 1.00 86.50 190 MET A O 1
ATOM 1503 N N . MET A 1 191 ? 10.539 10.135 11.424 1.00 88.75 191 MET A N 1
ATOM 1504 C CA . MET A 1 191 ? 10.295 11.575 11.278 1.00 88.75 191 MET A CA 1
ATOM 1505 C C . MET A 1 191 ? 11.311 12.430 12.050 1.00 88.75 191 MET A C 1
ATOM 1507 O O . MET A 1 191 ? 11.671 13.499 11.573 1.00 88.75 191 MET A O 1
ATOM 1511 N N . GLU A 1 192 ? 11.842 11.944 13.177 1.00 87.69 192 GLU A N 1
ATOM 1512 C CA . GLU A 1 192 ? 12.932 12.601 13.924 1.00 87.69 192 GLU A CA 1
ATOM 1513 C C . GLU A 1 192 ? 14.245 12.722 13.124 1.00 87.69 192 GLU A C 1
ATOM 1515 O O . GLU A 1 192 ? 15.064 13.599 13.400 1.00 87.69 192 GLU A O 1
ATOM 1520 N N . LYS A 1 193 ? 14.478 11.831 12.152 1.00 85.06 193 LYS A N 1
ATOM 1521 C CA . LYS A 1 193 ? 15.760 11.698 11.436 1.00 85.06 193 LYS A CA 1
ATOM 1522 C C . LYS A 1 193 ? 15.732 12.234 10.007 1.00 85.06 193 LYS A C 1
ATOM 1524 O O . LYS A 1 193 ? 16.793 12.435 9.416 1.00 85.06 193 LYS A O 1
ATOM 1529 N N . LEU A 1 194 ? 14.550 12.412 9.420 1.00 86.88 194 LEU A N 1
ATOM 1530 C CA . LEU A 1 194 ? 14.412 12.795 8.017 1.00 86.88 194 LEU A CA 1
ATOM 1531 C C . LEU A 1 194 ? 14.419 14.314 7.848 1.00 86.88 194 LEU A C 1
ATOM 1533 O O . LEU A 1 194 ? 13.737 15.049 8.553 1.00 86.88 194 LEU A O 1
ATOM 1537 N N . ASN A 1 195 ? 15.160 14.779 6.844 1.00 87.44 195 ASN A N 1
ATOM 1538 C CA . ASN A 1 195 ? 15.107 16.165 6.387 1.00 87.44 195 ASN A CA 1
ATOM 1539 C C . ASN A 1 195 ? 13.991 16.371 5.340 1.00 87.44 195 ASN A C 1
ATOM 1541 O O . ASN A 1 195 ? 13.401 15.411 4.840 1.00 87.44 195 ASN A O 1
ATOM 1545 N N . HIS A 1 196 ? 13.741 17.626 4.953 1.00 86.25 196 HIS A N 1
ATOM 1546 C CA . HIS A 1 196 ? 12.716 17.985 3.961 1.00 86.25 196 HIS A CA 1
ATOM 1547 C C . HIS A 1 196 ? 12.843 17.226 2.630 1.00 86.25 196 HIS A C 1
ATOM 1549 O O . HIS A 1 196 ? 11.832 16.815 2.063 1.00 86.25 196 HIS A O 1
ATOM 1555 N N . GLN A 1 197 ? 14.068 17.010 2.142 1.00 87.31 197 GLN A N 1
ATOM 1556 C CA . GLN A 1 197 ? 14.315 16.268 0.904 1.00 87.31 197 GLN A CA 1
ATOM 1557 C C . GLN A 1 197 ? 13.946 14.788 1.044 1.00 87.31 197 GLN A C 1
ATOM 1559 O O . GLN A 1 197 ? 13.298 14.228 0.164 1.00 87.31 197 GLN A O 1
ATOM 1564 N N . SER A 1 198 ? 14.316 14.165 2.161 1.00 88.50 198 SER A N 1
ATOM 1565 C CA . SER A 1 198 ? 14.045 12.750 2.425 1.00 88.50 198 SER A CA 1
ATOM 1566 C C . SER A 1 198 ? 12.553 12.498 2.655 1.00 88.50 198 SER A C 1
ATOM 1568 O O . SER A 1 198 ? 12.027 11.487 2.200 1.00 88.50 198 SER A O 1
ATOM 1570 N N . LEU A 1 199 ? 11.855 13.439 3.302 1.00 89.69 199 LEU A N 1
ATOM 1571 C CA . LEU A 1 199 ? 10.398 13.405 3.463 1.00 89.69 199 LEU A CA 1
ATOM 1572 C C . LEU A 1 199 ? 9.674 13.515 2.119 1.00 89.69 199 LEU A C 1
ATOM 1574 O O . LEU A 1 199 ? 8.759 12.739 1.849 1.00 89.69 199 LEU A O 1
ATOM 1578 N N . TRP A 1 200 ? 10.099 14.447 1.262 1.00 91.00 200 TRP A N 1
ATOM 1579 C CA . TRP A 1 200 ? 9.553 14.564 -0.090 1.00 91.00 200 TRP A CA 1
ATOM 1580 C C . TRP A 1 200 ? 9.785 13.282 -0.896 1.00 91.00 200 TRP A C 1
ATOM 1582 O O . TRP A 1 200 ? 8.841 12.746 -1.473 1.00 91.00 200 TRP A O 1
ATOM 1592 N N . TYR A 1 201 ? 11.009 12.748 -0.874 1.00 91.44 201 TYR A N 1
ATOM 1593 C CA . TYR A 1 201 ? 11.350 11.507 -1.570 1.00 91.44 201 TYR A CA 1
ATOM 1594 C C . TYR A 1 201 ? 10.479 10.334 -1.102 1.00 91.44 201 TYR A C 1
ATOM 1596 O O . TYR A 1 201 ? 9.941 9.591 -1.921 1.00 91.44 201 TYR A O 1
ATOM 1604 N N . LEU A 1 202 ? 10.270 10.208 0.212 1.00 92.12 202 LEU A N 1
ATOM 1605 C CA . LEU A 1 202 ? 9.406 9.191 0.807 1.00 92.12 202 LEU A CA 1
ATOM 1606 C C . LEU A 1 202 ? 7.952 9.312 0.330 1.00 92.12 202 LEU A C 1
ATOM 1608 O O . LEU A 1 202 ? 7.336 8.305 -0.014 1.00 92.12 202 LEU A O 1
ATOM 1612 N N . ALA A 1 203 ? 7.422 10.534 0.256 1.00 93.81 203 ALA A N 1
ATOM 1613 C CA . ALA A 1 203 ? 6.071 10.786 -0.238 1.00 93.81 203 ALA A CA 1
ATOM 1614 C C . ALA A 1 203 ? 5.928 10.464 -1.739 1.00 93.81 203 ALA A C 1
ATOM 1616 O O . ALA A 1 203 ? 4.932 9.866 -2.151 1.00 93.81 203 ALA A O 1
ATOM 1617 N N . VAL A 1 204 ?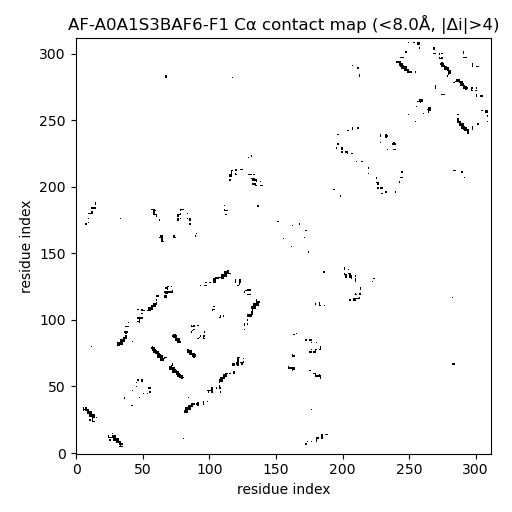 6.927 10.819 -2.558 1.00 94.81 204 VAL A N 1
ATOM 1618 C CA . VAL A 1 204 ? 6.957 10.477 -3.991 1.00 94.81 204 VAL A CA 1
ATOM 1619 C C . VAL A 1 204 ? 7.009 8.964 -4.179 1.00 94.81 204 VAL A C 1
ATOM 1621 O O . VAL A 1 204 ? 6.169 8.411 -4.891 1.00 94.81 204 VAL A O 1
ATOM 1624 N N . ARG A 1 205 ? 7.928 8.275 -3.494 1.00 94.62 205 ARG A N 1
ATOM 1625 C CA . ARG A 1 205 ? 8.044 6.812 -3.544 1.00 94.62 205 ARG A CA 1
ATOM 1626 C C . ARG A 1 205 ? 6.771 6.111 -3.089 1.00 94.62 205 ARG A C 1
ATOM 1628 O O . ARG A 1 205 ? 6.317 5.206 -3.782 1.00 94.62 205 ARG A O 1
ATOM 1635 N N . GLY A 1 206 ? 6.153 6.563 -1.997 1.00 95.69 206 GLY A N 1
ATOM 1636 C CA . GLY A 1 206 ? 4.871 6.035 -1.527 1.00 95.69 206 GLY A CA 1
ATOM 1637 C C . GLY A 1 206 ? 3.771 6.146 -2.587 1.00 95.69 206 GLY A C 1
ATOM 1638 O O . GLY A 1 206 ? 3.065 5.172 -2.856 1.00 95.69 206 GLY A O 1
ATOM 1639 N N . ALA A 1 207 ? 3.671 7.294 -3.264 1.00 96.50 207 ALA A N 1
ATOM 1640 C CA . ALA A 1 207 ? 2.710 7.490 -4.348 1.00 96.50 207 ALA A CA 1
ATOM 1641 C C . ALA A 1 207 ? 3.007 6.608 -5.579 1.00 96.50 207 ALA A C 1
ATOM 1643 O O . ALA A 1 207 ? 2.082 6.049 -6.174 1.00 96.50 207 ALA A O 1
ATOM 1644 N N . LEU A 1 208 ? 4.279 6.441 -5.956 1.00 96.00 208 LEU A N 1
ATOM 1645 C CA . LEU A 1 208 ? 4.682 5.570 -7.069 1.00 96.00 208 LEU A CA 1
ATOM 1646 C C . LEU A 1 208 ? 4.435 4.085 -6.756 1.00 96.00 208 LEU A C 1
ATOM 1648 O O . LEU A 1 208 ? 3.956 3.356 -7.625 1.00 96.00 208 LEU A O 1
ATOM 1652 N N . TYR A 1 209 ? 4.682 3.638 -5.522 1.00 95.75 209 TYR A N 1
ATOM 1653 C CA . TYR A 1 209 ? 4.400 2.265 -5.089 1.00 95.75 209 TYR A CA 1
ATOM 1654 C C . TYR A 1 209 ? 2.908 1.941 -5.119 1.00 95.75 209 TYR A C 1
ATOM 1656 O O . TYR A 1 209 ? 2.536 0.891 -5.642 1.00 95.75 209 TYR A O 1
ATOM 1664 N N . CYS A 1 210 ? 2.049 2.864 -4.676 1.00 95.94 210 CYS A N 1
ATOM 1665 C CA . CYS A 1 210 ? 0.597 2.686 -4.773 1.00 95.94 210 CYS A CA 1
ATOM 1666 C C . CYS A 1 210 ? 0.123 2.538 -6.232 1.00 95.94 210 CYS A C 1
ATOM 1668 O O . CYS A 1 210 ? -0.814 1.804 -6.531 1.00 95.94 210 CYS A O 1
ATOM 1670 N N . ARG A 1 211 ? 0.791 3.207 -7.177 1.00 94.31 211 ARG A N 1
ATOM 1671 C CA . ARG A 1 211 ? 0.448 3.140 -8.607 1.00 94.31 211 ARG A CA 1
ATOM 1672 C C . ARG A 1 211 ? 1.026 1.931 -9.326 1.00 94.31 211 ARG A C 1
ATOM 1674 O O . ARG A 1 211 ? 0.477 1.544 -10.356 1.00 94.31 211 ARG A O 1
ATOM 1681 N N . CYS A 1 212 ? 2.115 1.363 -8.805 1.00 89.62 212 CYS A N 1
ATOM 1682 C CA . CYS A 1 212 ? 2.928 0.340 -9.454 1.00 89.62 212 CYS A CA 1
ATOM 1683 C C . CYS A 1 212 ? 2.052 -0.741 -10.094 1.00 89.62 212 CYS A C 1
ATOM 1685 O O . CYS A 1 212 ? 1.940 -0.805 -11.311 1.00 89.62 212 CYS A O 1
ATOM 1687 N N . PHE A 1 213 ? 1.323 -1.531 -9.311 1.00 91.44 213 PHE A N 1
ATOM 1688 C CA . PHE A 1 213 ? 0.485 -2.583 -9.888 1.00 91.44 213 PHE A CA 1
ATOM 1689 C C . PHE A 1 213 ? -0.912 -2.110 -10.317 1.00 91.44 213 PHE A C 1
ATOM 1691 O O . PHE A 1 213 ? -1.639 -2.867 -10.952 1.00 91.44 213 PHE A O 1
ATOM 1698 N N . CYS A 1 214 ? -1.285 -0.853 -10.100 1.00 91.81 214 CYS A N 1
ATOM 1699 C CA . CYS A 1 214 ? -2.609 -0.316 -10.427 1.00 91.81 214 CYS A CA 1
ATOM 1700 C C . CYS A 1 214 ? -2.701 0.253 -11.856 1.00 91.81 214 CYS A C 1
ATOM 1702 O O . CYS A 1 214 ? -3.238 1.338 -12.076 1.00 91.81 214 CYS A O 1
ATOM 1704 N N . ILE A 1 215 ? -2.134 -0.462 -12.833 1.00 87.94 215 ILE A N 1
ATOM 1705 C CA . ILE A 1 215 ? -2.081 -0.032 -14.238 1.00 87.94 215 ILE A CA 1
ATOM 1706 C C . ILE A 1 215 ? -3.498 0.028 -14.825 1.00 87.94 215 ILE A C 1
ATOM 1708 O O . ILE A 1 215 ? -4.244 -0.950 -14.749 1.00 87.94 215 ILE A O 1
ATOM 1712 N N . SER A 1 216 ? -3.825 1.158 -15.452 1.00 82.06 216 SER A N 1
ATOM 1713 C CA . SER A 1 216 ? -5.043 1.366 -16.240 1.00 82.06 216 SER A CA 1
ATOM 1714 C C . SER A 1 216 ? -4.733 2.176 -17.504 1.00 82.06 216 SER A C 1
ATOM 1716 O O . SER A 1 216 ? -3.688 2.826 -17.598 1.00 82.06 216 SER A O 1
ATOM 1718 N N . ASP A 1 217 ? -5.643 2.154 -18.477 1.00 81.12 217 ASP A N 1
ATOM 1719 C CA . ASP A 1 217 ? -5.418 2.732 -19.812 1.00 81.12 217 ASP A CA 1
ATOM 1720 C C . ASP A 1 217 ? -5.348 4.272 -19.832 1.00 81.12 217 ASP A C 1
ATOM 1722 O O . ASP A 1 217 ? -4.990 4.870 -20.845 1.00 81.12 217 ASP A O 1
ATOM 1726 N N . ASN A 1 218 ? -5.678 4.943 -18.725 1.00 85.50 218 ASN A N 1
ATOM 1727 C CA . ASN A 1 218 ? -5.744 6.404 -18.649 1.00 85.50 218 ASN A CA 1
ATOM 1728 C C . ASN A 1 218 ? -4.422 7.077 -18.223 1.00 85.50 218 ASN A C 1
ATOM 1730 O O . ASN A 1 218 ? -4.407 8.284 -17.983 1.00 85.50 218 ASN A O 1
ATOM 1734 N N . GLY A 1 219 ? -3.337 6.313 -18.059 1.00 81.69 219 GLY A N 1
ATOM 1735 C CA . GLY A 1 219 ? -2.040 6.855 -17.644 1.00 81.69 219 GLY A CA 1
ATOM 1736 C C . GLY A 1 219 ? -2.039 7.483 -16.244 1.00 81.69 219 GLY A C 1
ATOM 1737 O O . GLY A 1 219 ? -1.316 8.448 -16.011 1.00 81.69 219 GLY A O 1
ATOM 1738 N N . TYR A 1 220 ? -2.847 6.953 -15.320 1.00 87.56 220 TYR A N 1
ATOM 1739 C CA . TYR A 1 220 ? -3.017 7.446 -13.946 1.00 87.56 220 TYR A CA 1
ATOM 1740 C C . TYR A 1 220 ? -3.649 8.844 -13.836 1.00 87.56 220 TYR A C 1
ATOM 1742 O O . TYR A 1 220 ? -3.498 9.505 -12.809 1.00 87.56 220 TYR A O 1
ATOM 1750 N N . ALA A 1 221 ? -4.374 9.307 -14.860 1.00 86.44 221 ALA A N 1
ATOM 1751 C CA . ALA A 1 221 ? -5.008 10.631 -14.864 1.00 86.44 221 ALA A CA 1
ATOM 1752 C C . ALA A 1 221 ? -6.018 10.842 -13.719 1.00 86.44 221 ALA A C 1
ATOM 1754 O O . ALA A 1 221 ? -6.292 11.970 -13.321 1.00 86.44 221 ALA A O 1
ATOM 1755 N N . ASP A 1 222 ? -6.575 9.756 -13.189 1.00 89.00 222 ASP A N 1
ATOM 1756 C CA . ASP A 1 222 ? -7.540 9.746 -12.095 1.00 89.00 222 ASP A CA 1
ATOM 1757 C C . ASP A 1 222 ? -6.904 9.512 -10.712 1.00 89.00 222 ASP A C 1
ATOM 1759 O O . ASP A 1 222 ? -7.631 9.376 -9.722 1.00 89.00 222 ASP A O 1
ATOM 1763 N N . TRP A 1 223 ? -5.573 9.438 -10.628 1.00 93.69 223 TRP A N 1
ATOM 1764 C CA . TRP A 1 223 ? -4.832 9.338 -9.371 1.00 93.69 223 TRP A CA 1
ATOM 1765 C C . TRP A 1 223 ? -4.470 10.725 -8.822 1.00 93.69 223 TRP A C 1
ATOM 1767 O O . TRP A 1 223 ? -4.227 11.650 -9.600 1.00 93.69 223 TRP A O 1
ATOM 1777 N N . PRO A 1 224 ? -4.364 10.888 -7.487 1.00 91.94 224 PRO A N 1
ATOM 1778 C CA . PRO A 1 224 ? -3.834 12.113 -6.889 1.00 91.94 224 PRO A CA 1
ATOM 1779 C C . PRO A 1 224 ? -2.460 12.444 -7.481 1.00 91.94 224 PRO A C 1
ATOM 1781 O O . PRO A 1 224 ? -1.673 11.512 -7.647 1.00 91.94 224 PRO A O 1
ATOM 1784 N N . PRO A 1 225 ? -2.140 13.712 -7.796 1.00 92.25 225 PRO A N 1
ATOM 1785 C CA . PRO A 1 225 ? -0.858 14.077 -8.399 1.00 92.25 225 PRO A CA 1
ATOM 1786 C C . PRO A 1 225 ? 0.321 13.688 -7.499 1.00 92.25 225 PRO A C 1
ATOM 1788 O O . PRO A 1 225 ? 0.181 13.599 -6.279 1.00 92.25 225 PRO A O 1
ATOM 1791 N N . LEU A 1 226 ? 1.491 13.456 -8.103 1.00 93.25 226 LEU A N 1
ATOM 1792 C CA . LEU A 1 226 ? 2.705 13.205 -7.324 1.00 93.25 226 LEU A CA 1
ATOM 1793 C C . LEU A 1 226 ? 3.083 14.464 -6.521 1.00 93.25 226 LEU A C 1
ATOM 1795 O O . LEU A 1 226 ? 2.866 15.574 -7.016 1.00 93.25 226 LEU A O 1
ATOM 1799 N N . PRO A 1 227 ? 3.657 14.317 -5.313 1.00 91.62 227 PRO A N 1
ATOM 1800 C CA . PRO A 1 227 ? 4.141 15.452 -4.535 1.00 91.62 227 PRO A CA 1
ATOM 1801 C C . PRO A 1 227 ? 5.165 16.284 -5.318 1.00 91.62 227 PRO A C 1
ATOM 1803 O O . PRO A 1 227 ? 6.197 15.773 -5.754 1.00 91.62 227 PRO A O 1
ATOM 1806 N N . SER A 1 228 ? 4.898 17.580 -5.472 1.00 89.50 228 SER A N 1
ATOM 1807 C CA . SER A 1 228 ? 5.830 18.517 -6.101 1.00 89.50 228 SER A CA 1
ATOM 1808 C C . SER A 1 228 ? 7.077 18.722 -5.241 1.00 89.50 228 SER A C 1
ATOM 1810 O O . SER A 1 228 ? 7.001 18.665 -4.011 1.00 89.50 228 SER A O 1
ATOM 1812 N N . VAL A 1 229 ? 8.211 19.012 -5.882 1.00 86.56 229 VAL A N 1
ATOM 1813 C CA . VAL A 1 229 ? 9.447 19.382 -5.181 1.00 86.56 229 VAL A CA 1
ATOM 1814 C C . VAL A 1 229 ? 9.198 20.641 -4.329 1.00 86.56 229 VAL A C 1
ATOM 1816 O O . VAL A 1 229 ? 8.688 21.629 -4.856 1.00 86.56 229 VAL A O 1
ATOM 1819 N N . PRO A 1 230 ? 9.543 20.638 -3.029 1.00 84.56 230 PRO A N 1
ATOM 1820 C CA . PRO A 1 230 ? 9.437 21.816 -2.172 1.00 84.56 230 PRO A CA 1
ATOM 1821 C C . PRO A 1 230 ? 10.262 23.016 -2.678 1.00 84.56 230 PRO A C 1
ATOM 1823 O O . PRO A 1 230 ? 11.447 22.870 -2.985 1.00 84.56 230 PRO A O 1
ATOM 1826 N N . ASP A 1 231 ? 9.672 24.219 -2.692 1.00 83.00 231 ASP A N 1
ATOM 1827 C CA . ASP A 1 231 ? 10.296 25.457 -3.208 1.00 83.00 231 ASP A CA 1
ATOM 1828 C C . ASP A 1 231 ? 11.661 25.784 -2.581 1.00 83.00 231 ASP A C 1
ATOM 1830 O O . ASP A 1 231 ? 12.536 26.368 -3.225 1.00 83.00 231 ASP A O 1
ATOM 1834 N N . ASN A 1 232 ? 11.852 25.435 -1.307 1.00 78.88 232 ASN A N 1
ATOM 1835 C CA . ASN A 1 232 ? 13.110 25.644 -0.595 1.00 78.88 232 ASN A CA 1
ATOM 1836 C C . ASN A 1 232 ? 14.251 24.803 -1.185 1.00 78.88 232 ASN A C 1
ATOM 1838 O O . ASN A 1 232 ? 15.354 25.319 -1.335 1.00 78.88 232 ASN A O 1
ATOM 1842 N N . LEU A 1 233 ? 13.979 23.564 -1.607 1.00 76.69 233 LEU A N 1
ATOM 1843 C CA . LEU A 1 233 ? 14.987 22.697 -2.230 1.00 76.69 233 LEU A CA 1
ATOM 1844 C C . LEU A 1 233 ? 15.366 23.180 -3.634 1.00 76.69 233 LEU A C 1
ATOM 1846 O O . LEU A 1 233 ? 16.515 23.047 -4.051 1.00 76.69 233 LEU A O 1
ATOM 1850 N N . VAL A 1 234 ? 14.414 23.784 -4.352 1.00 76.25 234 VAL A N 1
ATOM 1851 C CA . VAL A 1 234 ? 14.655 24.360 -5.683 1.00 76.25 234 VAL A CA 1
ATOM 1852 C C . VAL A 1 234 ? 15.607 25.556 -5.596 1.00 76.25 234 VAL A C 1
ATOM 1854 O O . VAL A 1 234 ? 16.533 25.677 -6.398 1.00 76.25 234 VAL A O 1
ATOM 1857 N N . LYS A 1 235 ? 15.412 26.434 -4.605 1.00 70.06 235 LYS A N 1
ATOM 1858 C CA . LYS A 1 235 ? 16.219 27.655 -4.423 1.00 70.06 235 LYS A CA 1
ATOM 1859 C C . LYS A 1 235 ? 17.663 27.378 -4.002 1.00 70.06 235 LYS A C 1
ATOM 1861 O O . LYS A 1 235 ? 18.539 28.177 -4.316 1.00 70.06 235 LYS A O 1
ATOM 1866 N N . GLU A 1 236 ? 17.919 26.259 -3.330 1.00 65.81 236 GLU A N 1
ATOM 1867 C CA . GLU A 1 236 ? 19.256 25.860 -2.871 1.00 65.81 236 GLU A CA 1
ATOM 1868 C C . GLU A 1 236 ? 20.133 25.244 -3.979 1.00 65.81 236 GLU A C 1
ATOM 1870 O O . GLU A 1 236 ? 21.275 24.872 -3.721 1.00 65.81 236 GLU A O 1
ATOM 1875 N N . GLY A 1 237 ? 19.631 25.121 -5.218 1.00 63.50 237 GLY A N 1
ATOM 1876 C CA . GLY A 1 237 ? 20.373 24.520 -6.337 1.00 63.50 237 GLY A CA 1
ATOM 1877 C C . GLY A 1 237 ? 20.551 22.998 -6.234 1.00 63.50 237 GLY A C 1
ATOM 1878 O O . GLY A 1 237 ? 21.154 22.395 -7.117 1.00 63.50 237 GLY A O 1
ATOM 1879 N N . ASN A 1 238 ? 19.981 22.377 -5.197 1.00 63.25 238 ASN A N 1
ATOM 1880 C CA . ASN A 1 238 ? 19.989 20.938 -4.924 1.00 63.25 238 ASN A CA 1
ATOM 1881 C C . ASN A 1 238 ? 18.629 20.298 -5.247 1.00 63.25 238 ASN A C 1
ATOM 1883 O O . ASN A 1 238 ? 18.168 19.419 -4.517 1.00 63.25 238 ASN A O 1
ATOM 1887 N N . ALA A 1 239 ? 17.952 20.759 -6.305 1.00 72.81 239 ALA A N 1
ATOM 1888 C CA . ALA A 1 239 ? 16.660 20.200 -6.690 1.00 72.81 239 ALA A CA 1
ATOM 1889 C C . ALA A 1 239 ? 16.821 18.688 -6.957 1.00 72.81 239 ALA A C 1
ATOM 1891 O O . ALA A 1 239 ? 17.612 18.311 -7.829 1.00 72.81 239 ALA A O 1
ATOM 1892 N N . PRO A 1 240 ? 16.135 17.815 -6.199 1.00 78.56 240 PRO A N 1
ATOM 1893 C CA . PRO A 1 240 ? 16.251 16.380 -6.403 1.00 78.56 240 PRO A CA 1
ATOM 1894 C C . PRO A 1 240 ? 15.712 15.988 -7.784 1.00 78.56 240 PRO A C 1
ATOM 1896 O O . PRO A 1 240 ? 14.767 16.600 -8.284 1.00 78.56 240 PRO A O 1
ATOM 1899 N N . GLU A 1 241 ? 16.311 14.966 -8.406 1.00 83.31 241 GLU A N 1
ATOM 1900 C CA . GLU A 1 241 ? 15.790 14.433 -9.668 1.00 83.31 241 GLU A CA 1
ATOM 1901 C C . GLU A 1 241 ? 14.379 13.874 -9.445 1.00 83.31 241 GLU A C 1
ATOM 1903 O O . GLU A 1 241 ? 14.151 13.082 -8.529 1.00 83.31 241 GLU A O 1
ATOM 1908 N N . GLU A 1 242 ? 13.435 14.275 -10.297 1.00 85.69 242 GLU A N 1
ATOM 1909 C CA . GLU A 1 242 ? 12.084 13.724 -10.270 1.00 85.69 242 GLU A CA 1
ATOM 1910 C C . GLU A 1 242 ? 12.108 12.224 -10.572 1.00 85.69 242 GLU A C 1
ATOM 1912 O O . GLU A 1 242 ? 12.737 11.762 -11.535 1.00 85.69 242 GLU A O 1
ATOM 1917 N N . GLU A 1 243 ? 11.381 11.468 -9.754 1.00 92.56 243 GLU A N 1
ATOM 1918 C CA . GLU A 1 243 ? 11.170 10.047 -9.971 1.00 92.56 243 GLU A CA 1
ATOM 1919 C C . GLU A 1 243 ? 9.870 9.777 -10.712 1.00 92.56 243 GLU A C 1
ATOM 1921 O O . GLU A 1 243 ? 8.841 10.417 -10.486 1.00 92.56 243 GLU A O 1
ATOM 1926 N N . ILE A 1 244 ? 9.923 8.782 -11.589 1.00 93.81 244 ILE A N 1
ATOM 1927 C CA . ILE A 1 244 ? 8.796 8.356 -12.406 1.00 93.81 244 ILE A CA 1
ATOM 1928 C C . ILE A 1 244 ? 8.580 6.852 -12.264 1.00 93.81 244 ILE A C 1
ATOM 1930 O O . ILE A 1 244 ? 9.498 6.099 -11.939 1.00 93.81 244 ILE A O 1
ATOM 1934 N N . LEU A 1 245 ? 7.356 6.425 -12.562 1.00 94.75 245 LEU A N 1
ATOM 1935 C CA . LEU A 1 245 ? 7.004 5.034 -12.811 1.00 94.75 245 LEU A CA 1
ATOM 1936 C C . LEU A 1 245 ? 6.838 4.860 -14.321 1.00 94.75 245 LEU A C 1
ATOM 1938 O O . LEU A 1 245 ? 5.969 5.492 -14.920 1.00 94.75 245 LEU A O 1
ATOM 1942 N N . SER A 1 246 ? 7.652 3.997 -14.922 1.00 94.62 246 SER A N 1
ATOM 1943 C CA . SER A 1 246 ? 7.460 3.537 -16.296 1.00 94.62 246 SER A CA 1
ATOM 1944 C C . SER A 1 246 ? 6.953 2.103 -16.319 1.00 94.62 246 SER A C 1
ATOM 1946 O O . SER A 1 246 ? 7.388 1.258 -15.532 1.00 94.62 246 SER A O 1
ATOM 1948 N N . VAL A 1 247 ? 6.030 1.837 -17.239 1.00 93.44 247 VAL A N 1
ATOM 1949 C CA . VAL A 1 247 ? 5.443 0.521 -17.481 1.00 93.44 247 VAL A CA 1
ATOM 1950 C C . VAL A 1 247 ? 5.878 0.076 -18.868 1.00 93.44 247 VAL A C 1
ATOM 1952 O O . VAL A 1 247 ? 5.492 0.667 -19.874 1.00 93.44 247 VAL A O 1
ATOM 1955 N N . LEU A 1 248 ? 6.704 -0.964 -18.916 1.00 93.44 248 LEU A N 1
ATOM 1956 C CA . LEU A 1 248 ? 7.234 -1.528 -20.147 1.00 93.44 248 LEU A CA 1
ATOM 1957 C C . LEU A 1 248 ? 6.477 -2.804 -20.514 1.00 93.44 248 LEU A C 1
ATOM 1959 O O . LEU A 1 248 ? 6.474 -3.774 -19.752 1.00 93.44 248 LEU A O 1
ATOM 1963 N N . ASP A 1 249 ? 5.894 -2.815 -21.710 1.00 92.25 249 ASP A N 1
ATOM 1964 C CA . ASP A 1 249 ? 5.289 -4.007 -22.296 1.00 92.25 249 ASP A CA 1
ATOM 1965 C C . ASP A 1 249 ? 6.351 -5.032 -22.692 1.00 92.25 249 ASP A C 1
ATOM 1967 O O . ASP A 1 249 ? 7.331 -4.721 -23.377 1.00 92.25 249 ASP A O 1
ATOM 1971 N N . VAL A 1 250 ? 6.126 -6.279 -22.291 1.00 92.00 250 VAL A N 1
ATOM 1972 C CA . VAL A 1 250 ? 6.943 -7.428 -22.661 1.00 92.00 250 VAL A CA 1
ATOM 1973 C C . VAL A 1 250 ? 6.138 -8.309 -23.612 1.00 92.00 250 VAL A C 1
ATOM 1975 O O . VAL A 1 250 ? 5.107 -8.854 -23.213 1.00 92.00 250 VAL A O 1
ATOM 1978 N N . PRO A 1 251 ? 6.602 -8.509 -24.860 1.00 91.56 251 PRO A N 1
ATOM 1979 C CA . PRO A 1 251 ? 5.928 -9.392 -25.799 1.00 91.56 251 PRO A CA 1
ATOM 1980 C C . PRO A 1 251 ? 5.759 -10.810 -25.245 1.00 91.56 251 PRO A C 1
ATOM 1982 O O . PRO A 1 251 ? 6.594 -11.313 -24.484 1.00 91.56 251 PRO A O 1
ATOM 1985 N N . HIS A 1 252 ? 4.690 -11.482 -25.669 1.00 89.06 252 HIS A N 1
ATOM 1986 C CA . HIS A 1 252 ? 4.376 -12.835 -25.219 1.00 89.06 252 HIS A CA 1
ATOM 1987 C C . HIS A 1 252 ? 5.578 -13.786 -25.388 1.00 89.06 252 HIS A C 1
ATOM 1989 O O . HIS A 1 252 ? 6.197 -13.856 -26.449 1.00 89.06 252 HIS A O 1
ATOM 1995 N N . GLY A 1 253 ? 5.915 -14.523 -24.324 1.00 87.38 253 GLY A N 1
ATOM 1996 C CA . GLY A 1 253 ? 7.046 -15.458 -24.293 1.00 87.38 253 GLY A CA 1
ATOM 1997 C C . GLY A 1 253 ? 8.428 -14.825 -24.065 1.00 87.38 253 GLY A C 1
ATOM 1998 O O . GLY A 1 253 ? 9.391 -15.556 -23.840 1.00 87.38 253 GLY A O 1
ATOM 1999 N N . MET A 1 254 ? 8.550 -13.491 -24.048 1.00 90.38 254 MET A N 1
ATOM 2000 C CA . MET A 1 254 ? 9.847 -12.808 -23.895 1.00 90.38 254 MET A CA 1
ATOM 2001 C C . MET A 1 254 ? 10.249 -12.546 -22.440 1.00 90.38 254 MET A C 1
ATOM 2003 O O . MET A 1 254 ? 11.418 -12.268 -22.170 1.00 90.38 254 MET A O 1
ATOM 2007 N N . MET A 1 255 ? 9.333 -12.709 -21.477 1.00 91.12 255 MET A N 1
ATOM 2008 C CA . MET A 1 255 ? 9.623 -12.472 -20.055 1.00 91.12 255 MET A CA 1
ATOM 2009 C C . MET A 1 255 ? 10.785 -13.336 -19.537 1.00 91.12 255 MET A C 1
ATOM 2011 O O . MET A 1 255 ? 11.633 -12.864 -18.781 1.00 91.12 255 MET A O 1
ATOM 2015 N N . GLY A 1 256 ? 10.902 -14.581 -20.010 1.00 89.19 256 GLY A N 1
ATOM 2016 C CA . GLY A 1 256 ? 12.025 -15.455 -19.661 1.00 89.19 256 GLY A CA 1
ATOM 2017 C C . GLY A 1 256 ? 13.391 -14.909 -20.100 1.00 89.19 256 GLY A C 1
ATOM 2018 O O . GLY A 1 256 ? 14.381 -15.123 -19.400 1.00 89.19 256 GLY A O 1
ATOM 2019 N N . ARG A 1 257 ? 13.454 -14.161 -21.212 1.00 89.44 257 ARG A N 1
ATOM 2020 C CA . ARG A 1 257 ? 14.685 -13.500 -21.688 1.00 89.44 257 ARG A CA 1
ATOM 2021 C C . ARG A 1 257 ? 15.032 -12.281 -20.839 1.00 89.44 257 ARG A C 1
ATOM 2023 O O . ARG A 1 257 ? 16.191 -12.101 -20.478 1.00 89.44 257 ARG A O 1
ATOM 2030 N N . VAL A 1 258 ? 14.019 -11.497 -20.468 1.00 91.56 258 VAL A N 1
ATOM 2031 C CA . VAL A 1 258 ? 14.167 -10.352 -19.558 1.00 91.56 258 VAL A CA 1
ATOM 2032 C C . VAL A 1 258 ? 14.735 -10.802 -18.208 1.00 91.56 258 VAL A C 1
ATOM 2034 O O . VAL A 1 258 ? 15.749 -10.270 -17.753 1.00 91.56 258 VAL A O 1
ATOM 2037 N N . ILE A 1 259 ? 14.128 -11.825 -17.596 1.00 90.56 259 ILE A N 1
ATOM 2038 C CA . ILE A 1 259 ? 14.557 -12.375 -16.301 1.00 90.56 259 ILE A CA 1
ATOM 2039 C C . ILE A 1 259 ? 15.928 -13.060 -16.428 1.00 90.56 259 ILE A C 1
ATOM 2041 O O . ILE A 1 259 ? 16.824 -12.857 -15.602 1.00 90.56 259 ILE A O 1
ATOM 2045 N N . GLY A 1 260 ? 16.120 -13.848 -17.486 1.00 90.94 260 GLY A N 1
ATOM 2046 C CA . GLY A 1 260 ? 17.300 -14.679 -17.696 1.00 90.94 260 GLY A CA 1
ATOM 2047 C C . GLY A 1 260 ? 17.342 -15.912 -16.787 1.00 90.94 260 GLY A C 1
ATOM 2048 O O . GLY A 1 260 ? 16.545 -16.087 -15.862 1.00 90.94 260 GLY A O 1
ATOM 2049 N N . ARG A 1 261 ? 18.310 -16.804 -17.034 1.00 91.56 261 ARG A N 1
ATOM 2050 C CA . ARG A 1 261 ? 18.480 -18.032 -16.237 1.00 91.56 261 ARG A CA 1
ATOM 2051 C C . ARG A 1 261 ? 18.704 -17.688 -14.762 1.00 91.56 261 ARG A C 1
ATOM 2053 O O . ARG A 1 261 ? 19.653 -16.980 -14.436 1.00 91.56 261 ARG A O 1
ATOM 2060 N N . ARG A 1 262 ? 17.843 -18.214 -13.881 1.00 89.56 262 ARG A N 1
ATOM 2061 C CA . ARG A 1 262 ? 17.853 -17.955 -12.424 1.00 89.56 262 ARG A CA 1
ATOM 2062 C C . ARG A 1 262 ? 17.802 -16.459 -12.053 1.00 89.56 262 ARG A C 1
ATOM 2064 O O . ARG A 1 262 ? 18.297 -16.084 -11.000 1.00 89.56 262 ARG A O 1
ATOM 2071 N N . GLY A 1 263 ? 17.254 -15.598 -12.916 1.00 90.12 263 GLY A N 1
ATOM 2072 C CA . GLY A 1 263 ? 17.189 -14.154 -12.658 1.00 90.12 263 GLY A CA 1
ATOM 2073 C C . GLY A 1 263 ? 18.491 -13.386 -12.909 1.00 90.12 263 GLY A C 1
ATOM 2074 O O . GLY A 1 263 ? 18.548 -12.193 -12.628 1.00 90.12 263 GLY A O 1
ATOM 2075 N N . ALA A 1 264 ? 19.538 -14.023 -13.444 1.00 92.75 264 ALA A N 1
ATOM 2076 C CA . ALA A 1 264 ? 20.851 -13.389 -13.591 1.00 92.75 264 ALA A CA 1
ATOM 2077 C C . ALA A 1 264 ? 20.828 -12.131 -14.481 1.00 92.75 264 ALA A C 1
ATOM 2079 O O . ALA A 1 264 ? 21.523 -11.160 -14.193 1.00 92.75 264 ALA A O 1
ATOM 2080 N N . SER A 1 265 ? 20.012 -12.134 -15.544 1.00 92.69 265 SER A N 1
ATOM 2081 C CA . SER A 1 265 ? 19.905 -10.985 -16.451 1.00 92.69 265 SER A CA 1
ATOM 2082 C C . SER A 1 265 ? 19.257 -9.799 -15.743 1.00 92.69 265 SER A C 1
ATOM 2084 O O . SER A 1 265 ? 19.835 -8.716 -15.707 1.00 92.69 265 SER A O 1
ATOM 2086 N N . ILE A 1 266 ? 18.095 -10.008 -15.114 1.00 92.12 266 ILE A N 1
ATOM 2087 C CA . ILE A 1 266 ? 17.390 -8.917 -14.438 1.00 92.12 266 ILE A CA 1
ATOM 2088 C C . ILE A 1 266 ? 18.176 -8.364 -13.244 1.00 92.12 266 ILE A C 1
ATOM 2090 O O . ILE A 1 266 ? 18.175 -7.153 -13.039 1.00 92.12 266 ILE A O 1
ATOM 2094 N N . LEU A 1 267 ? 18.889 -9.212 -12.495 1.00 91.94 267 LEU A N 1
ATOM 2095 C CA . LEU A 1 267 ? 19.767 -8.768 -11.406 1.00 91.94 267 LEU A CA 1
ATOM 2096 C C . LEU A 1 267 ? 20.889 -7.862 -11.927 1.00 91.94 267 LEU A C 1
ATOM 2098 O O . LEU A 1 267 ? 21.055 -6.752 -11.429 1.00 91.94 267 LEU A O 1
ATOM 2102 N N . SER A 1 268 ? 21.569 -8.272 -13.001 1.00 93.56 268 SER A N 1
ATOM 2103 C CA . SER A 1 268 ? 22.611 -7.458 -13.639 1.00 93.56 268 SER A CA 1
ATOM 2104 C C . SER A 1 268 ? 22.078 -6.114 -14.155 1.00 93.56 268 SER A C 1
ATOM 2106 O O . SER A 1 268 ? 22.747 -5.086 -14.025 1.00 93.56 268 SER A O 1
ATOM 2108 N N . ILE A 1 269 ? 20.859 -6.086 -14.709 1.00 93.88 269 ILE A N 1
ATOM 2109 C CA . ILE A 1 269 ? 20.220 -4.839 -15.155 1.00 93.88 269 ILE A CA 1
ATOM 2110 C C . ILE A 1 269 ? 19.925 -3.928 -13.960 1.00 93.88 269 ILE A C 1
ATOM 2112 O O . ILE A 1 269 ? 20.256 -2.743 -14.024 1.00 93.88 269 ILE A O 1
ATOM 2116 N N . LYS A 1 270 ? 19.353 -4.461 -12.870 1.00 92.62 270 LYS A N 1
ATOM 2117 C CA . LYS A 1 270 ? 19.072 -3.704 -11.636 1.00 92.62 270 LYS A CA 1
ATOM 2118 C C . LYS A 1 270 ? 20.334 -3.042 -11.084 1.00 92.62 270 LYS A C 1
ATOM 2120 O O . LYS A 1 270 ? 20.346 -1.829 -10.897 1.00 92.62 270 LYS A O 1
ATOM 2125 N N . GLU A 1 271 ? 21.410 -3.814 -10.932 1.00 91.38 271 GLU A N 1
ATOM 2126 C CA . GLU A 1 271 ? 22.716 -3.321 -10.470 1.00 91.38 271 GLU A CA 1
ATOM 2127 C C . GLU A 1 271 ? 23.288 -2.235 -11.394 1.00 91.38 271 GLU A C 1
ATOM 2129 O O . GLU A 1 271 ? 23.892 -1.267 -10.941 1.00 91.38 271 GLU A O 1
ATOM 2134 N N . SER A 1 272 ? 23.066 -2.361 -12.704 1.00 94.12 272 SER A N 1
ATOM 2135 C CA . SER A 1 272 ? 23.619 -1.431 -13.690 1.00 94.12 272 SER A CA 1
ATOM 2136 C C . SER A 1 272 ? 22.849 -0.115 -13.793 1.00 94.12 272 SER A C 1
ATOM 2138 O O . SER A 1 272 ? 23.454 0.933 -14.036 1.00 94.12 272 SER A O 1
ATOM 2140 N N . CYS A 1 273 ? 21.517 -0.142 -13.715 1.00 92.94 273 CYS A N 1
ATOM 2141 C CA . CYS A 1 273 ? 20.679 1.040 -13.943 1.00 92.94 273 CYS A CA 1
ATOM 2142 C C . CYS A 1 273 ? 20.404 1.856 -12.676 1.00 92.94 273 CYS A C 1
ATOM 2144 O O . CYS A 1 273 ? 20.102 3.042 -12.800 1.00 92.94 273 CYS A O 1
ATOM 2146 N N . ASN A 1 274 ? 20.545 1.244 -11.494 1.00 89.69 274 ASN A N 1
ATOM 2147 C CA . ASN A 1 274 ? 20.199 1.832 -10.199 1.00 89.69 274 ASN A CA 1
ATOM 2148 C C . ASN A 1 274 ? 18.728 2.292 -10.099 1.00 89.69 274 ASN A C 1
ATOM 2150 O O . ASN A 1 274 ? 18.397 3.122 -9.258 1.00 89.69 274 ASN A O 1
ATOM 2154 N N . ALA A 1 275 ? 17.859 1.768 -10.972 1.00 92.69 275 ALA A N 1
ATOM 2155 C CA . ALA A 1 275 ? 16.411 1.874 -10.860 1.00 92.69 275 ALA A CA 1
ATOM 2156 C C . ALA A 1 275 ? 15.871 0.642 -10.132 1.00 92.69 275 ALA A C 1
ATOM 2158 O O . ALA A 1 275 ? 16.407 -0.466 -10.247 1.00 92.69 275 ALA A O 1
ATOM 2159 N N . GLU A 1 276 ? 14.752 0.815 -9.445 1.00 93.19 276 GLU A N 1
ATOM 2160 C CA . GLU A 1 276 ? 13.975 -0.317 -8.980 1.00 93.19 276 GLU A CA 1
ATOM 2161 C C . GLU A 1 276 ? 13.221 -0.922 -10.162 1.00 93.19 276 GLU A C 1
ATOM 2163 O O . GLU A 1 276 ? 12.535 -0.222 -10.904 1.00 93.19 276 GLU A O 1
ATOM 2168 N N . ILE A 1 277 ? 13.359 -2.235 -10.342 1.00 93.62 277 ILE A N 1
ATOM 2169 C CA . ILE A 1 277 ? 12.659 -2.964 -11.399 1.00 93.62 277 ILE A CA 1
ATOM 2170 C C . ILE A 1 277 ? 11.808 -4.061 -10.771 1.00 93.62 277 ILE A C 1
ATOM 2172 O O . ILE A 1 277 ? 12.312 -4.950 -10.076 1.00 93.62 277 ILE A O 1
ATOM 2176 N N . LEU A 1 278 ? 10.516 -4.024 -11.053 1.00 91.19 278 LEU A N 1
ATOM 2177 C CA . LEU A 1 278 ? 9.534 -4.983 -10.583 1.00 91.19 278 LEU A CA 1
ATOM 2178 C C . LEU A 1 278 ? 9.017 -5.761 -11.790 1.00 91.19 278 LEU A C 1
ATOM 2180 O O . LEU A 1 278 ? 8.583 -5.195 -12.791 1.00 91.19 278 LEU A O 1
ATOM 2184 N N . ILE A 1 279 ? 9.128 -7.083 -11.712 1.00 87.75 279 ILE A N 1
ATOM 2185 C CA . ILE A 1 279 ? 8.675 -7.978 -12.772 1.00 87.75 279 ILE A CA 1
ATOM 2186 C C . ILE A 1 279 ? 7.229 -8.360 -12.478 1.00 87.75 279 ILE A C 1
ATOM 2188 O O . ILE A 1 279 ? 6.911 -8.779 -11.363 1.00 87.75 279 ILE A O 1
ATOM 2192 N N . GLY A 1 280 ? 6.367 -8.220 -13.479 1.00 70.75 280 GLY A N 1
ATOM 2193 C CA . GLY A 1 280 ? 5.020 -8.762 -13.436 1.00 70.75 280 GLY A CA 1
ATOM 2194 C C . GLY A 1 280 ? 4.987 -10.300 -13.444 1.00 70.75 280 GLY A C 1
ATOM 2195 O O . GLY A 1 280 ? 6.019 -10.964 -13.497 1.00 70.75 280 GLY A O 1
ATOM 2196 N N . GLY A 1 281 ? 3.805 -10.907 -13.340 1.00 72.50 281 GLY A N 1
ATOM 2197 C CA . GLY A 1 281 ? 3.629 -12.363 -13.243 1.00 72.50 281 GLY A CA 1
ATOM 2198 C C . GLY A 1 281 ? 2.901 -12.756 -11.964 1.00 72.50 281 GLY A C 1
ATOM 2199 O O . GLY A 1 281 ? 1.807 -12.278 -11.700 1.00 72.50 281 GLY A O 1
ATOM 2200 N N . ALA A 1 282 ? 3.503 -13.592 -11.114 1.00 61.94 282 ALA A N 1
ATOM 2201 C CA . ALA A 1 282 ? 2.874 -13.979 -9.840 1.00 61.94 282 ALA A CA 1
ATOM 2202 C C . ALA A 1 282 ? 2.539 -12.774 -8.927 1.00 61.94 282 ALA A C 1
ATOM 2204 O O . ALA A 1 282 ? 1.690 -12.872 -8.045 1.00 61.94 282 ALA A O 1
ATOM 2205 N N . LYS A 1 283 ? 3.211 -11.632 -9.141 1.00 59.94 283 LYS A N 1
ATOM 2206 C CA . LYS A 1 283 ? 3.097 -10.410 -8.332 1.00 59.94 283 LYS A CA 1
ATOM 2207 C C . LYS A 1 283 ? 2.514 -9.197 -9.081 1.00 59.94 283 LYS A C 1
ATOM 2209 O O . LYS A 1 283 ? 2.523 -8.111 -8.524 1.00 59.94 283 LYS A O 1
ATOM 2214 N N . GLY A 1 284 ? 2.029 -9.348 -10.317 1.00 69.94 284 GLY A N 1
ATOM 2215 C CA . GLY A 1 284 ? 1.504 -8.239 -11.135 1.00 69.94 284 GLY A CA 1
ATOM 2216 C C . GLY A 1 284 ? 1.148 -8.684 -12.562 1.00 69.94 284 GLY A C 1
ATOM 2217 O O . GLY A 1 284 ? 1.195 -9.876 -12.841 1.00 69.94 284 GLY A O 1
ATOM 2218 N N . PRO A 1 285 ? 0.828 -7.789 -13.510 1.00 77.88 285 PRO A N 1
ATOM 2219 C CA . PRO A 1 285 ? 0.458 -8.195 -14.873 1.00 77.88 285 PRO A CA 1
ATOM 2220 C C . PRO A 1 285 ? 1.573 -9.000 -15.568 1.00 77.88 285 PRO A C 1
ATOM 2222 O O . PRO A 1 285 ? 2.709 -8.534 -15.600 1.00 77.88 285 PRO A O 1
ATOM 2225 N N . PRO A 1 286 ? 1.308 -10.202 -16.112 1.00 82.44 286 PRO A N 1
ATOM 2226 C CA . PRO A 1 286 ? 2.349 -11.147 -16.545 1.00 82.44 286 PRO A CA 1
ATOM 2227 C C . PRO A 1 286 ? 3.217 -10.667 -17.716 1.00 82.44 286 PRO A C 1
ATOM 2229 O O . PRO A 1 286 ? 4.308 -11.191 -17.935 1.00 82.44 286 PRO A O 1
ATOM 2232 N N . ASP A 1 287 ? 2.743 -9.675 -18.454 1.00 88.94 287 ASP A N 1
ATOM 2233 C CA . ASP A 1 287 ? 3.335 -9.102 -19.657 1.00 88.94 287 ASP A CA 1
ATOM 2234 C C . ASP A 1 287 ? 3.922 -7.701 -19.423 1.00 88.94 287 ASP A C 1
ATOM 2236 O O . ASP A 1 287 ? 4.227 -7.000 -20.384 1.00 88.94 287 ASP A O 1
ATOM 2240 N N . LYS A 1 288 ? 4.084 -7.270 -18.165 1.00 91.56 288 LYS A N 1
ATOM 2241 C CA . LYS A 1 288 ? 4.595 -5.933 -17.828 1.00 91.56 288 LYS A CA 1
ATOM 2242 C C . LYS A 1 288 ? 5.847 -5.996 -16.959 1.00 91.56 288 LYS A C 1
ATOM 2244 O O . LYS A 1 288 ? 5.988 -6.848 -16.079 1.00 91.56 288 LYS A O 1
ATOM 2249 N N . VAL A 1 289 ? 6.743 -5.040 -17.176 1.00 93.44 289 VAL A N 1
ATOM 2250 C CA . VAL A 1 289 ? 7.861 -4.720 -16.281 1.00 93.44 289 VAL A CA 1
ATOM 2251 C C . VAL A 1 289 ? 7.696 -3.287 -15.817 1.00 93.44 289 VAL A C 1
ATOM 2253 O O . VAL A 1 289 ? 7.491 -2.392 -16.630 1.00 93.44 289 VAL A O 1
ATOM 2256 N N . LEU A 1 290 ? 7.787 -3.072 -14.513 1.00 94.12 290 LEU A N 1
ATOM 2257 C CA . LEU A 1 290 ? 7.605 -1.764 -13.905 1.00 94.12 290 LEU A CA 1
ATOM 2258 C C . LEU A 1 290 ? 8.943 -1.244 -13.415 1.00 94.12 290 LEU A C 1
ATOM 2260 O O . LEU A 1 290 ? 9.725 -1.991 -12.827 1.00 94.12 290 LEU A O 1
ATOM 2264 N N . ILE A 1 291 ? 9.214 0.024 -13.686 1.00 95.62 291 ILE A N 1
ATOM 2265 C CA . ILE A 1 291 ? 10.516 0.634 -13.451 1.00 95.62 291 ILE A CA 1
ATOM 2266 C C . ILE A 1 291 ? 10.290 1.934 -12.690 1.00 95.62 291 ILE A C 1
ATOM 2268 O O . ILE A 1 291 ? 9.600 2.821 -13.189 1.00 95.62 291 ILE A O 1
ATOM 2272 N N . ILE A 1 292 ? 10.874 2.039 -11.498 1.00 95.56 292 ILE A N 1
ATOM 2273 C CA . ILE A 1 292 ? 10.762 3.207 -10.624 1.00 95.56 292 ILE A CA 1
ATOM 2274 C C . ILE A 1 292 ? 12.154 3.776 -10.363 1.00 95.56 292 ILE A C 1
ATOM 2276 O O . ILE A 1 292 ? 13.078 3.061 -9.971 1.00 95.56 292 ILE A O 1
ATOM 2280 N N . GLY A 1 293 ? 12.303 5.076 -10.573 1.00 94.56 293 GLY A N 1
ATOM 2281 C CA . GLY A 1 293 ? 13.536 5.808 -10.303 1.00 94.56 293 GLY A CA 1
ATOM 2282 C C . GLY A 1 293 ? 13.556 7.129 -11.050 1.00 94.56 293 GLY A C 1
ATOM 2283 O O . GLY A 1 293 ? 12.542 7.549 -11.614 1.00 94.56 293 GLY A O 1
ATOM 2284 N N . SER A 1 294 ? 14.717 7.774 -11.100 1.00 93.69 294 SER A N 1
ATOM 2285 C CA . SER A 1 294 ? 14.850 9.020 -11.850 1.00 93.69 294 SER A CA 1
ATOM 2286 C C . SER A 1 294 ? 14.664 8.802 -13.350 1.00 93.69 294 SER A C 1
ATOM 2288 O O . SER A 1 294 ? 14.933 7.719 -13.881 1.00 93.69 294 SER A O 1
ATOM 2290 N N . VAL A 1 295 ? 14.261 9.849 -14.075 1.00 92.94 295 VAL A N 1
ATOM 2291 C CA . VAL A 1 295 ? 14.046 9.788 -15.536 1.00 92.94 295 VAL A CA 1
ATOM 2292 C C . VAL A 1 295 ? 15.245 9.169 -16.271 1.00 92.94 295 VAL A C 1
ATOM 2294 O O . VAL A 1 295 ? 15.079 8.388 -17.212 1.00 92.94 295 VAL A O 1
ATOM 2297 N N . ARG A 1 296 ? 16.473 9.478 -15.836 1.00 93.81 296 ARG A N 1
ATOM 2298 C CA . ARG A 1 296 ? 17.701 8.931 -16.427 1.00 93.81 296 ARG A CA 1
ATOM 2299 C C . ARG A 1 296 ? 17.870 7.441 -16.127 1.00 93.81 296 ARG A C 1
ATOM 2301 O O . ARG A 1 296 ? 18.223 6.683 -17.033 1.00 93.81 296 ARG A O 1
ATOM 2308 N N . GLN A 1 297 ? 17.636 7.027 -14.882 1.00 95.69 297 GLN A N 1
ATOM 2309 C CA . GLN A 1 297 ? 17.732 5.627 -14.461 1.00 95.69 297 GLN A CA 1
ATOM 2310 C C . GLN A 1 297 ? 16.692 4.767 -15.187 1.00 95.69 297 GLN A C 1
ATOM 2312 O O . GLN A 1 297 ? 17.030 3.714 -15.729 1.00 95.69 297 GLN A O 1
ATOM 2317 N N . VAL A 1 298 ? 15.458 5.265 -15.285 1.00 96.50 298 VAL A N 1
ATOM 2318 C CA . VAL A 1 298 ? 14.337 4.590 -15.948 1.00 96.50 298 VAL A CA 1
ATOM 2319 C C . VAL A 1 298 ? 14.611 4.399 -17.437 1.00 96.50 298 VAL A C 1
ATOM 2321 O O . VAL A 1 298 ? 14.540 3.278 -17.935 1.00 96.50 298 VAL A O 1
ATOM 2324 N N . ARG A 1 299 ? 15.048 5.448 -18.147 1.00 95.88 299 ARG A N 1
ATOM 2325 C CA . ARG A 1 299 ? 15.428 5.341 -19.569 1.00 95.88 299 ARG A CA 1
ATOM 2326 C C . ARG A 1 299 ? 16.571 4.354 -19.800 1.00 95.88 299 ARG A C 1
ATOM 2328 O O . ARG A 1 299 ? 16.552 3.603 -20.775 1.00 95.88 299 ARG A O 1
ATOM 2335 N N . LYS A 1 300 ? 17.568 4.339 -18.907 1.00 96.50 300 LYS A N 1
ATOM 2336 C CA . LYS A 1 300 ? 18.671 3.370 -18.965 1.00 96.50 300 LYS A CA 1
ATOM 2337 C C . LYS A 1 300 ? 18.153 1.941 -18.784 1.00 96.50 300 LYS A C 1
ATOM 2339 O O . LYS A 1 300 ? 18.518 1.071 -19.571 1.00 96.50 300 LYS A O 1
ATOM 2344 N N . ALA A 1 301 ? 17.295 1.709 -17.793 1.00 96.94 301 ALA A N 1
ATOM 2345 C CA . ALA A 1 301 ? 16.690 0.405 -17.542 1.00 96.94 301 ALA A CA 1
ATOM 2346 C C . ALA A 1 301 ? 15.855 -0.071 -18.741 1.00 96.94 301 ALA A C 1
ATOM 2348 O O . ALA A 1 301 ? 16.051 -1.190 -19.210 1.00 96.94 301 ALA A O 1
ATOM 2349 N N . GLU A 1 302 ? 14.993 0.784 -19.298 1.00 96.44 302 GLU A N 1
ATOM 2350 C CA . GLU A 1 302 ? 14.191 0.461 -20.483 1.00 96.44 302 GLU A CA 1
ATOM 2351 C C . GLU A 1 302 ? 15.050 0.060 -21.681 1.00 96.44 302 GLU A C 1
ATOM 2353 O O . GLU A 1 302 ? 14.756 -0.939 -22.336 1.00 96.44 302 GLU A O 1
ATOM 2358 N N . ALA A 1 303 ? 16.122 0.806 -21.964 1.00 96.12 303 ALA A N 1
ATOM 2359 C CA . ALA A 1 303 ? 17.022 0.491 -23.068 1.00 96.12 303 ALA A CA 1
ATOM 2360 C C . ALA A 1 303 ? 17.675 -0.891 -22.888 1.00 96.12 303 ALA A C 1
ATOM 2362 O O . ALA A 1 303 ? 17.713 -1.686 -23.828 1.00 96.12 303 ALA A O 1
ATOM 2363 N N . MET A 1 304 ? 18.131 -1.207 -21.671 1.00 96.00 304 MET A N 1
ATOM 2364 C CA . MET A 1 304 ? 18.713 -2.514 -21.350 1.00 96.00 304 MET A CA 1
ATOM 2365 C C . MET A 1 304 ? 17.684 -3.648 -21.470 1.00 96.00 304 MET A C 1
ATOM 2367 O O . MET A 1 304 ? 17.985 -4.695 -22.045 1.00 96.00 304 MET A O 1
ATOM 2371 N N . LEU A 1 305 ? 16.462 -3.438 -20.972 1.00 95.19 305 LEU A N 1
ATOM 2372 C CA . LEU A 1 305 ? 15.373 -4.417 -21.032 1.00 95.19 305 LEU A CA 1
ATOM 2373 C C . LEU A 1 305 ? 14.924 -4.678 -22.475 1.00 95.19 305 LEU A C 1
ATOM 2375 O O . LEU A 1 305 ? 14.802 -5.833 -22.878 1.00 95.19 305 LEU A O 1
ATOM 2379 N N . ARG A 1 306 ? 14.735 -3.622 -23.279 1.00 94.88 306 ARG A N 1
ATOM 2380 C CA . ARG A 1 306 ? 14.416 -3.732 -24.713 1.00 94.88 306 ARG A CA 1
ATOM 2381 C C . ARG A 1 306 ? 15.526 -4.443 -25.480 1.00 94.88 306 ARG A C 1
ATOM 2383 O O . ARG A 1 306 ? 15.221 -5.298 -26.304 1.00 94.88 306 ARG A O 1
ATOM 2390 N N . GLY A 1 307 ? 16.792 -4.169 -25.160 1.00 93.12 307 GLY A N 1
ATOM 2391 C CA . GLY A 1 307 ? 17.935 -4.890 -25.727 1.00 93.12 307 GLY A CA 1
ATOM 2392 C C . GLY A 1 307 ? 17.821 -6.406 -25.540 1.00 93.12 307 GLY A C 1
ATOM 2393 O O . GLY A 1 307 ? 17.936 -7.153 -26.507 1.00 93.12 307 GLY A O 1
ATOM 2394 N N . ARG A 1 308 ? 17.467 -6.868 -24.332 1.00 91.06 308 ARG A N 1
ATOM 2395 C CA . ARG A 1 308 ? 17.267 -8.304 -24.043 1.00 91.06 308 ARG A CA 1
ATOM 2396 C C . ARG A 1 308 ? 16.115 -8.951 -24.802 1.00 91.06 308 ARG A C 1
ATOM 2398 O O . ARG A 1 308 ? 16.130 -10.161 -25.013 1.00 91.06 308 ARG A O 1
ATOM 2405 N N . MET A 1 309 ? 15.111 -8.175 -25.196 1.00 90.31 309 MET A N 1
ATOM 2406 C CA . MET A 1 309 ? 13.991 -8.678 -25.993 1.00 90.31 309 MET A CA 1
ATOM 2407 C C . MET A 1 309 ? 14.337 -8.792 -27.485 1.00 90.31 309 MET A C 1
ATOM 2409 O O . MET A 1 309 ? 13.678 -9.546 -28.194 1.00 90.31 309 MET A O 1
ATOM 2413 N N . LEU A 1 310 ? 15.368 -8.074 -27.949 1.00 86.12 310 LEU A N 1
ATOM 2414 C CA . LEU A 1 310 ? 15.801 -8.025 -29.350 1.00 86.12 310 LEU A CA 1
ATOM 2415 C C . LEU A 1 310 ? 16.995 -8.939 -29.668 1.00 86.12 310 LEU A C 1
ATOM 2417 O O . LEU A 1 310 ? 17.238 -9.208 -30.841 1.00 86.12 310 LEU A O 1
ATOM 2421 N N . GLU A 1 311 ? 17.742 -9.410 -28.664 1.00 71.00 311 GLU A N 1
ATOM 2422 C CA . GLU A 1 311 ? 18.817 -10.398 -28.850 1.00 71.00 311 GLU A CA 1
ATOM 2423 C C . GLU A 1 311 ? 18.235 -11.696 -29.447 1.00 71.00 311 GLU A C 1
ATOM 2425 O O . GLU A 1 311 ? 17.459 -12.385 -28.782 1.00 71.00 311 GLU A O 1
ATOM 2430 N N . ILE A 1 312 ? 18.554 -11.989 -30.717 1.00 56.25 312 ILE A N 1
ATOM 2431 C CA . ILE A 1 312 ? 18.090 -13.177 -31.467 1.00 56.25 312 ILE A CA 1
ATOM 2432 C C . ILE A 1 312 ? 18.791 -14.434 -30.962 1.00 56.25 312 I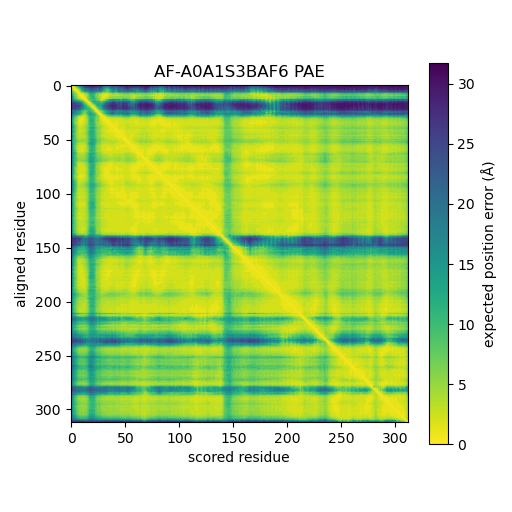LE A C 1
ATOM 2434 O O . ILE A 1 312 ? 20.042 -14.443 -30.947 1.00 56.25 312 ILE A O 1
#

InterPro domains:
  IPR002562 3'-5' exonuclease domain [PF01612] (41-194)
  IPR002562 3'-5' exonuclease domain [SM00474] (34-195)
  IPR004087 K Homology domain [SM00322] (242-310)
  IPR004088 K Homology domain, type 1 [PF00013] (248-306)
  IPR012337 Ribonuclease H-like superfamily [SSF53098] (27-216)
  IPR036397 Ribonuclease H superfamily [G3DSA:3.30.420.10] (4-208)
  IPR036612 K Homology domain, type 1 superfamily [G3DSA:3.30.1370.10] (232-310)
  IPR036612 K Homology domain, type 1 superfamily [SSF54791] (240-310)

Foldseek 3Di:
DDPDPAPDKDWFFDQDDDPDPDPDSRVHTDIAEEAEDLDQVSDDPCQLVPDPVQFEEWEWDWDFQLQALPTDTQWIWIHGNHYIYTHGCLRNPLVSLLSSQCNQQDPSYAYQAAQCQRVLRNCCNVNVHQGANYQHPVVPPVDDPPPVVPVLVVVCVVDSCLSNDPDNDPSRSVVSCVRGSHRVNSVVVVVVPDDPVRVLVRNQVRNLSSCQQVDDPPQCPVGDDRDDFDPVCVVVVNGDFDKDKDKDFAPPPLLCLLCDDVSPNVVVLCVVLVWDKDAADSSHPNGIIITIDGPRSRVSSNVSSVVSSPPD

Secondary structure (DSSP, 8-state):
---PPPS-EEEEEPP-SS----S-GGGGEEEEEEEEE-SGGGS-HHHHS--TTS-EEEEEEEEEES-STTSEEEEEEEE-SS-EEEEEHHHHHHHHHHTTHHHHH-TTEEEEESSTHHHHHHHHHHH-----SEEEGGGT-S----TTHHHHHHHHHH-TTGGG-SSPPHHHHHHHHHHHTTHHHHHHHHHTT--HHHHHHHHHHHHHHHHHS---TTTTTTSPPPPPPPHHHHHTT-PPPPEEEEEEE--TT-HHHHH-GGGHHHHHHHHHH-SEEEEEETTEEEEEEEEEEEHHHHHHHHHHHHHHHH--